Protein AF-A0AAD5XB91-F1 (afdb_monomer_lite)

Structure (mmCIF, N/CA/C/O backbone):
data_AF-A0AAD5XB91-F1
#
_entry.id   AF-A0AAD5XB91-F1
#
loop_
_atom_site.group_PDB
_atom_site.id
_atom_site.type_symbol
_atom_site.label_atom_id
_atom_site.label_alt_id
_atom_site.label_comp_id
_atom_site.label_asym_id
_atom_site.label_entity_id
_atom_site.label_seq_id
_atom_site.pdbx_PDB_ins_code
_atom_site.Cartn_x
_atom_site.Cartn_y
_atom_site.Cartn_z
_atom_site.occupancy
_atom_site.B_iso_or_equiv
_atom_site.auth_seq_id
_atom_site.auth_comp_id
_atom_site.auth_asym_id
_atom_site.auth_atom_id
_atom_site.pdbx_PDB_model_num
ATOM 1 N N . MET A 1 1 ? -32.548 46.599 17.095 1.00 52.66 1 MET A N 1
ATOM 2 C CA . MET A 1 1 ? -33.295 46.070 15.933 1.00 52.66 1 MET A CA 1
ATOM 3 C C . MET A 1 1 ? -32.373 45.567 14.808 1.00 52.66 1 MET A C 1
ATOM 5 O O . MET A 1 1 ? -32.868 45.279 13.734 1.00 52.66 1 MET A O 1
ATOM 9 N N . GLU A 1 2 ? -31.063 45.373 15.029 1.00 61.88 2 GLU A N 1
ATOM 10 C CA . GLU A 1 2 ? -30.134 44.892 13.978 1.00 61.88 2 GLU A CA 1
ATOM 11 C C . GLU A 1 2 ? -29.910 43.364 13.969 1.00 61.88 2 GLU A C 1
ATOM 13 O O . GLU A 1 2 ? -29.142 42.848 13.162 1.00 61.88 2 GLU A O 1
ATOM 18 N N . THR A 1 3 ? -30.582 42.609 14.845 1.00 75.69 3 THR A N 1
ATOM 19 C CA . THR A 1 3 ? -30.388 41.152 14.976 1.00 75.69 3 THR A CA 1
ATOM 20 C C . THR A 1 3 ? -30.878 40.361 13.765 1.00 75.69 3 THR A C 1
ATOM 22 O O . THR A 1 3 ? -30.332 39.299 13.465 1.00 75.69 3 THR A O 1
ATOM 25 N N . ASP A 1 4 ? -31.866 40.886 13.042 1.00 84.56 4 ASP A N 1
ATOM 26 C CA . ASP A 1 4 ? -32.522 40.148 11.961 1.00 84.56 4 ASP A CA 1
ATOM 27 C C . ASP A 1 4 ? -31.637 40.091 10.709 1.00 84.56 4 ASP A C 1
ATOM 29 O O . ASP A 1 4 ? -31.525 39.043 10.074 1.00 84.56 4 ASP A O 1
ATOM 33 N N . GLY A 1 5 ? -30.911 41.175 10.408 1.00 92.62 5 GLY A N 1
ATOM 34 C CA . GLY A 1 5 ? -29.958 41.209 9.294 1.00 92.62 5 GLY A CA 1
ATOM 35 C C . GLY A 1 5 ? -28.783 40.247 9.493 1.00 92.62 5 GLY A C 1
ATOM 36 O O . GLY A 1 5 ? -28.376 39.559 8.557 1.00 92.62 5 GLY A O 1
ATOM 37 N N . PHE A 1 6 ? -28.289 40.130 10.730 1.00 94.94 6 PHE A N 1
ATOM 38 C CA . PHE A 1 6 ? -27.180 39.234 11.060 1.00 94.94 6 PHE A CA 1
ATOM 39 C C . PHE A 1 6 ? -27.541 37.763 10.818 1.00 94.94 6 PHE A C 1
ATOM 41 O O . PHE A 1 6 ? -26.787 37.032 10.177 1.00 94.94 6 PHE A O 1
ATOM 48 N N . GLN A 1 7 ? -28.714 37.319 11.281 1.00 95.56 7 GLN A N 1
ATOM 49 C CA . GLN A 1 7 ? -29.114 35.919 11.126 1.00 95.56 7 GLN A CA 1
ATOM 50 C C . GLN A 1 7 ? -29.413 35.557 9.662 1.00 95.56 7 GLN A C 1
ATOM 52 O O . GLN A 1 7 ? -29.111 34.437 9.240 1.00 95.56 7 GLN A O 1
ATOM 57 N N . VAL A 1 8 ? -29.946 36.497 8.872 1.00 96.31 8 VAL A N 1
ATOM 58 C CA . VAL A 1 8 ? -30.144 36.316 7.423 1.00 96.31 8 VAL A CA 1
ATOM 59 C C . VAL A 1 8 ? -28.803 36.128 6.710 1.00 96.31 8 VAL A C 1
ATOM 61 O O . VAL A 1 8 ? -28.653 35.168 5.953 1.00 96.31 8 VAL A O 1
ATOM 64 N N . ALA A 1 9 ? -27.806 36.965 7.009 1.00 97.00 9 ALA A N 1
ATOM 65 C CA . ALA A 1 9 ? -26.465 36.844 6.437 1.00 97.00 9 ALA A CA 1
ATOM 66 C C . ALA A 1 9 ? -25.792 35.507 6.805 1.00 97.00 9 ALA A C 1
ATOM 68 O O . ALA A 1 9 ? -25.233 34.836 5.935 1.00 97.00 9 ALA A O 1
ATOM 69 N N . VAL A 1 10 ? -25.903 35.066 8.068 1.00 97.06 10 VAL A N 1
ATOM 70 C CA . VAL A 1 10 ? -25.365 33.764 8.515 1.00 97.06 10 VAL A CA 1
ATOM 71 C C . VAL A 1 10 ? -26.015 32.621 7.740 1.00 97.06 10 VAL A C 1
ATOM 73 O O . VAL A 1 10 ? -25.317 31.740 7.242 1.00 97.06 10 VAL A O 1
ATOM 76 N N . ASN A 1 11 ? -27.341 32.640 7.597 1.00 97.12 11 ASN A N 1
ATOM 77 C CA . ASN A 1 11 ? -28.062 31.602 6.864 1.00 97.12 11 ASN A CA 1
ATOM 78 C C . ASN A 1 11 ? -27.656 31.562 5.382 1.00 97.12 11 ASN A C 1
ATOM 80 O O . ASN A 1 11 ? -27.551 30.476 4.817 1.00 97.12 11 ASN A O 1
ATOM 84 N N . GLN A 1 12 ? -27.377 32.715 4.767 1.00 97.06 12 GLN A N 1
ATOM 85 C CA . GLN A 1 12 ? -26.923 32.790 3.379 1.00 97.06 12 GLN A CA 1
ATOM 86 C C . GLN A 1 12 ? -25.519 32.191 3.193 1.00 97.06 12 GLN A C 1
ATOM 88 O O . GLN A 1 12 ? -25.307 31.421 2.258 1.00 97.06 12 GLN A O 1
ATOM 93 N N . LEU A 1 13 ? -24.573 32.462 4.102 1.00 97.31 13 LEU A N 1
ATOM 94 C CA . LEU A 1 13 ? -23.247 31.822 4.078 1.00 97.31 13 LEU A CA 1
ATOM 95 C C . LEU A 1 13 ? -23.338 30.301 4.292 1.00 97.31 13 LEU A C 1
ATOM 97 O O . LEU A 1 13 ? -22.659 29.536 3.607 1.00 97.31 13 LEU A O 1
ATOM 101 N N . VAL A 1 14 ? -24.223 29.849 5.183 1.00 97.44 14 VAL A N 1
ATOM 102 C CA . VAL A 1 14 ? -24.459 28.415 5.416 1.00 97.44 14 VAL A CA 1
ATOM 103 C C . VAL A 1 14 ? -25.057 27.735 4.183 1.00 97.44 14 VAL A C 1
ATOM 105 O O . VAL A 1 14 ? -24.640 26.633 3.833 1.00 97.44 14 VAL A O 1
ATOM 108 N N . GLN A 1 15 ? -25.973 28.397 3.469 1.00 97.19 15 GLN A N 1
ATOM 109 C CA . GLN A 1 15 ? -26.496 27.902 2.188 1.00 97.19 15 GLN A CA 1
ATOM 110 C C . GLN A 1 15 ? -25.414 27.805 1.102 1.00 97.19 15 GLN A C 1
ATOM 112 O O . GLN A 1 15 ? -25.513 26.951 0.225 1.00 97.19 15 GLN A O 1
ATOM 117 N N . MET A 1 16 ? -24.360 28.621 1.184 1.00 96.69 16 MET A N 1
ATOM 118 C CA . MET A 1 16 ? -23.180 28.524 0.314 1.00 96.69 16 MET A CA 1
ATOM 119 C C . MET A 1 16 ? -22.183 27.432 0.747 1.00 96.69 16 MET A C 1
ATOM 121 O O . MET A 1 16 ? -21.150 27.259 0.105 1.00 96.69 16 MET A O 1
ATOM 125 N N . GLY A 1 17 ? -22.489 26.667 1.801 1.00 96.19 17 GLY A N 1
ATOM 126 C CA . GLY A 1 17 ? -21.695 25.521 2.251 1.00 96.19 17 GLY A CA 1
ATOM 127 C C . GLY A 1 17 ? -20.643 25.843 3.314 1.00 96.19 17 GLY A C 1
ATOM 128 O O . GLY A 1 17 ? -19.846 24.969 3.657 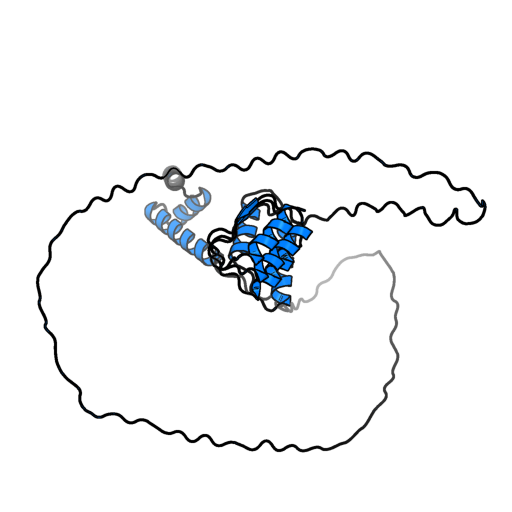1.00 96.19 17 GLY A O 1
ATOM 129 N N . PHE A 1 18 ? -20.623 27.062 3.859 1.00 96.94 18 PHE A N 1
ATOM 130 C CA . PHE A 1 18 ? -19.724 27.406 4.960 1.00 96.94 18 PHE A CA 1
ATOM 131 C C . PHE A 1 18 ? -20.290 26.937 6.316 1.00 96.94 18 PHE A C 1
ATOM 133 O O . PHE A 1 18 ? -21.501 27.004 6.539 1.00 96.94 18 PHE A O 1
ATOM 140 N N . PRO A 1 19 ? -19.451 26.482 7.267 1.00 96.62 19 PRO A N 1
ATOM 141 C CA . PRO A 1 19 ? -19.913 26.122 8.607 1.00 96.62 19 PRO A CA 1
ATOM 142 C C . PRO A 1 19 ? -20.564 27.312 9.324 1.00 96.62 19 PRO A C 1
ATOM 144 O O . PRO A 1 19 ? -20.102 28.450 9.216 1.00 96.62 19 PRO A O 1
ATOM 147 N N . ALA A 1 20 ? -21.618 27.061 10.106 1.00 96.75 20 ALA A N 1
ATOM 148 C CA . ALA A 1 20 ? -22.377 28.125 10.773 1.00 96.75 20 ALA A CA 1
ATOM 149 C C . ALA A 1 20 ? -21.544 28.933 11.784 1.00 96.75 20 ALA A C 1
ATOM 151 O O . ALA A 1 20 ? -21.775 30.127 11.953 1.00 96.75 20 ALA A O 1
ATOM 152 N N . ASN A 1 21 ? -20.574 28.298 12.448 1.00 96.38 21 ASN A N 1
ATOM 153 C CA . ASN A 1 21 ? -19.695 28.980 13.401 1.00 96.38 21 ASN A CA 1
ATOM 154 C C . ASN A 1 21 ? -18.722 29.918 12.676 1.00 96.38 21 ASN A C 1
ATOM 156 O O . ASN A 1 21 ? -18.664 31.099 13.002 1.00 96.38 21 ASN A O 1
ATOM 160 N N . ASP A 1 22 ? -18.074 29.431 11.616 1.00 96.56 22 ASP A N 1
ATOM 161 C CA . ASP A 1 22 ? -17.157 30.242 10.809 1.00 96.56 22 ASP A CA 1
ATOM 162 C C . ASP A 1 22 ? -17.886 31.405 10.117 1.00 96.56 22 ASP A C 1
ATOM 164 O O . ASP A 1 22 ? -17.359 32.511 10.025 1.00 96.56 22 ASP A O 1
ATOM 168 N N . SER A 1 23 ? -19.129 31.175 9.685 1.00 97.56 23 SER A N 1
ATOM 169 C CA . SER A 1 23 ? -19.989 32.199 9.081 1.00 97.56 23 SER A CA 1
ATOM 170 C C . SER A 1 23 ? -20.291 33.346 10.049 1.00 97.56 23 SER A C 1
ATOM 172 O O . SER A 1 23 ? -20.239 34.510 9.657 1.00 97.56 23 SER A O 1
ATOM 174 N N . ARG A 1 24 ? -20.568 33.043 11.327 1.00 97.38 24 ARG A N 1
ATOM 175 C CA . ARG A 1 24 ? -20.805 34.067 12.360 1.00 97.38 24 ARG A CA 1
ATOM 176 C C . ARG A 1 24 ? -19.558 34.907 12.614 1.00 97.38 24 ARG A C 1
ATOM 178 O O . ARG A 1 24 ? -19.659 36.132 12.645 1.00 97.38 24 ARG A O 1
ATOM 185 N N . ASP A 1 25 ? -18.402 34.261 12.736 1.00 96.88 25 ASP A N 1
ATOM 186 C CA . ASP A 1 25 ? -17.126 34.948 12.953 1.00 96.88 25 ASP A CA 1
ATOM 187 C C . ASP A 1 25 ? -16.766 35.855 11.768 1.00 96.88 25 ASP A C 1
ATOM 189 O O . ASP A 1 25 ? -16.321 36.987 11.960 1.00 96.88 25 ASP A O 1
ATOM 193 N N . ALA A 1 26 ? -16.989 35.379 10.540 1.00 97.50 26 ALA A N 1
ATOM 194 C CA . ALA A 1 26 ? -16.701 36.130 9.323 1.00 97.50 26 ALA A CA 1
ATOM 195 C C . ALA A 1 26 ? -17.610 37.356 9.161 1.00 97.50 26 ALA A C 1
ATOM 197 O O . ALA A 1 26 ? -17.134 38.416 8.761 1.00 97.50 26 ALA A O 1
ATOM 198 N N . ILE A 1 27 ? -18.897 37.237 9.502 1.00 97.31 27 ILE A N 1
ATOM 199 C CA . ILE A 1 27 ? -19.850 38.361 9.474 1.00 97.31 27 ILE A CA 1
ATOM 200 C C . ILE A 1 27 ? -19.517 39.382 10.560 1.00 97.31 27 ILE A C 1
ATOM 202 O O . ILE A 1 27 ? -19.617 40.587 10.329 1.00 97.31 27 ILE A O 1
ATOM 206 N N . PHE A 1 28 ? -19.076 38.921 11.733 1.00 96.38 28 PHE A N 1
ATOM 207 C CA . PHE A 1 28 ? -18.626 39.813 12.796 1.00 96.38 28 PHE A CA 1
ATOM 208 C C . PHE A 1 28 ? -17.383 40.610 12.373 1.00 96.38 28 PHE A C 1
ATOM 210 O O . PHE A 1 28 ? -17.333 41.827 12.550 1.00 96.38 28 PHE A O 1
ATOM 217 N N . GLN A 1 29 ? -16.404 39.950 11.746 1.00 96.38 29 GLN A N 1
ATOM 218 C CA . GLN A 1 29 ? -15.176 40.601 11.276 1.00 96.38 29 GLN A CA 1
ATOM 219 C C . GLN A 1 29 ? -15.407 41.544 10.090 1.00 96.38 29 GLN A C 1
ATOM 221 O O . GLN A 1 29 ? -14.772 42.596 10.017 1.00 96.38 29 GLN A O 1
ATOM 226 N N . SER A 1 30 ? -16.343 41.220 9.196 1.00 96.12 30 SER A N 1
ATOM 227 C CA . SER A 1 30 ? -16.693 42.068 8.051 1.00 96.12 30 SER A CA 1
ATOM 228 C C . SER A 1 30 ? -17.724 43.155 8.368 1.00 96.12 30 SER A C 1
ATOM 230 O O . SER A 1 30 ? -18.170 43.855 7.459 1.00 96.12 30 SER A O 1
ATOM 232 N N . LYS A 1 31 ? -18.119 43.310 9.642 1.00 94.75 31 LYS A N 1
ATOM 233 C CA . LYS A 1 31 ? -19.146 44.266 10.092 1.00 94.75 31 LYS A CA 1
ATOM 234 C C . LYS A 1 31 ? -20.482 44.118 9.346 1.00 94.75 31 LYS A C 1
ATOM 236 O O . LYS A 1 31 ? -21.158 45.110 9.091 1.00 94.75 31 LYS A O 1
ATOM 241 N N . GLY A 1 32 ? -20.866 42.889 9.002 1.00 92.38 32 GLY A N 1
ATOM 242 C CA . GLY A 1 32 ? -22.145 42.598 8.348 1.00 92.38 32 GLY A CA 1
ATOM 243 C C . GLY A 1 32 ? -22.112 42.516 6.818 1.00 92.38 32 GLY A C 1
ATOM 244 O O . GLY A 1 32 ? -23.130 42.162 6.229 1.00 92.38 32 GLY A O 1
ATOM 245 N N . ASP A 1 33 ? -20.982 42.798 6.160 1.00 96.31 33 ASP A N 1
ATOM 246 C CA . ASP A 1 33 ? -20.866 42.660 4.701 1.00 96.31 33 ASP A CA 1
ATOM 247 C C . ASP A 1 33 ? -20.612 41.197 4.305 1.00 96.31 33 ASP A C 1
ATOM 249 O O . ASP A 1 33 ? -19.570 40.617 4.629 1.00 96.31 33 ASP A O 1
ATOM 253 N N . ILE A 1 34 ? -21.567 40.612 3.577 1.00 96.19 34 ILE A N 1
ATOM 254 C CA . ILE A 1 34 ? -21.555 39.210 3.143 1.00 96.19 34 ILE A CA 1
ATOM 255 C C . ILE A 1 34 ? -20.406 38.933 2.167 1.00 96.19 34 ILE A C 1
ATOM 257 O O . ILE A 1 34 ? -19.759 37.892 2.270 1.00 96.19 34 ILE A O 1
ATOM 261 N N . ASN A 1 35 ? -20.109 39.848 1.240 1.00 96.56 35 ASN A N 1
ATOM 262 C CA . ASN A 1 35 ? -19.064 39.630 0.235 1.00 96.56 35 ASN A CA 1
ATOM 263 C C . ASN A 1 35 ? -17.679 39.620 0.886 1.00 96.56 35 ASN A C 1
ATOM 265 O O . ASN A 1 35 ? -16.846 38.763 0.583 1.00 96.56 35 ASN A O 1
ATOM 269 N N . ALA A 1 36 ? -17.460 40.530 1.836 1.00 97.25 36 ALA A N 1
ATOM 270 C CA . ALA A 1 36 ? -16.244 40.547 2.638 1.00 97.25 36 ALA A CA 1
ATOM 271 C C . ALA A 1 36 ? -16.137 39.306 3.547 1.00 97.25 36 ALA A C 1
ATOM 273 O O . ALA A 1 36 ? -15.044 38.757 3.693 1.00 97.25 36 ALA A O 1
ATOM 274 N N . SER A 1 37 ? -17.252 38.796 4.093 1.00 97.56 37 SER A N 1
ATOM 275 C CA . SER A 1 37 ? -17.252 37.527 4.840 1.00 97.56 37 SER A CA 1
ATOM 276 C C . SER A 1 37 ? -16.859 36.331 3.971 1.00 97.56 37 SER A C 1
ATOM 278 O O . SER A 1 37 ? -16.087 35.484 4.417 1.00 97.56 37 SER A O 1
ATOM 280 N N . VAL A 1 38 ? -17.361 36.249 2.733 1.00 97.56 38 VAL A N 1
ATOM 281 C CA . VAL A 1 38 ? -16.993 35.172 1.799 1.00 97.56 38 VAL A CA 1
ATOM 282 C C . VAL A 1 38 ? -15.501 35.228 1.480 1.00 97.56 38 VAL A C 1
ATOM 284 O O . VAL A 1 38 ? -14.831 34.199 1.554 1.00 97.56 38 VAL A O 1
ATOM 287 N N . ALA A 1 39 ? -14.959 36.415 1.186 1.00 97.38 39 ALA A N 1
ATOM 288 C CA . ALA A 1 39 ? -13.530 36.586 0.927 1.00 97.38 39 ALA A CA 1
ATOM 289 C C . ALA A 1 39 ? -12.675 36.115 2.117 1.00 97.38 39 ALA A C 1
ATOM 291 O O . ALA A 1 39 ? -11.753 35.319 1.935 1.00 97.38 39 ALA A O 1
ATOM 292 N N . TYR A 1 40 ? -13.052 36.514 3.336 1.00 97.31 40 TYR A N 1
ATOM 293 C CA . TYR A 1 40 ? -12.387 36.093 4.570 1.00 97.31 40 TYR A CA 1
ATOM 294 C C . TYR A 1 40 ? -12.400 34.566 4.759 1.00 97.31 40 TYR A C 1
ATOM 296 O O . TYR A 1 40 ? -11.388 33.958 5.116 1.00 97.31 40 TYR A O 1
ATOM 304 N N . LEU A 1 41 ? -13.537 33.915 4.493 1.00 97.19 41 LEU A N 1
ATOM 305 C CA . LEU A 1 41 ? -13.675 32.462 4.631 1.00 97.19 41 LEU A CA 1
ATOM 306 C C . LEU A 1 41 ? -12.851 31.694 3.594 1.00 97.19 41 LEU A C 1
ATOM 308 O O . LEU A 1 41 ? -12.217 30.693 3.934 1.00 97.19 41 LEU A O 1
ATOM 312 N N . VAL A 1 42 ? -12.823 32.169 2.348 1.00 96.44 42 VAL A N 1
ATOM 313 C CA . VAL A 1 42 ? -12.019 31.570 1.274 1.00 96.44 42 VAL A CA 1
ATOM 314 C C . VAL A 1 42 ? -10.525 31.691 1.583 1.00 96.44 42 VAL A C 1
ATOM 316 O O . VAL A 1 42 ? -9.790 30.706 1.474 1.00 96.44 42 VAL A O 1
ATOM 319 N N . GLU A 1 43 ? -10.075 32.861 2.040 1.00 95.69 43 GLU A N 1
ATOM 320 C CA . GLU A 1 43 ? -8.686 33.086 2.447 1.00 95.69 43 GLU A CA 1
ATOM 321 C C . GLU A 1 43 ? -8.295 32.167 3.617 1.00 95.69 43 GLU A C 1
ATOM 323 O O . GLU A 1 43 ? -7.290 31.452 3.548 1.00 95.69 43 GLU A O 1
ATOM 328 N N . ARG A 1 44 ? -9.144 32.059 4.646 1.00 94.12 44 ARG A N 1
ATOM 329 C CA . ARG A 1 44 ? -8.917 31.174 5.800 1.00 94.12 44 ARG A CA 1
ATOM 330 C C . ARG A 1 44 ? -8.835 29.692 5.411 1.00 94.12 44 ARG A C 1
ATOM 332 O O . ARG A 1 44 ? -7.990 28.967 5.944 1.00 94.12 44 ARG A O 1
ATOM 339 N N . GLN A 1 45 ? -9.657 29.234 4.464 1.00 91.31 45 GLN A N 1
ATOM 340 C CA . GLN A 1 45 ? -9.580 27.863 3.942 1.00 91.31 45 GLN A CA 1
ATOM 341 C C . GLN A 1 45 ? -8.280 27.602 3.167 1.00 91.31 45 GLN A C 1
ATOM 343 O O . GLN A 1 45 ? -7.735 26.496 3.242 1.00 91.31 45 GLN A O 1
ATOM 348 N N . SER A 1 46 ? -7.754 28.606 2.458 1.00 88.56 46 SER A N 1
ATOM 349 C CA . SER A 1 46 ? -6.465 28.489 1.765 1.00 88.56 46 SER A CA 1
ATOM 350 C C . SER A 1 46 ? -5.303 28.317 2.754 1.00 88.56 46 SER A C 1
ATOM 352 O O . SER A 1 46 ? -4.449 27.447 2.562 1.00 88.56 46 SER A O 1
ATOM 354 N N . HIS A 1 47 ? -5.334 29.035 3.882 1.00 86.25 47 HIS A N 1
ATOM 355 C CA . HIS A 1 47 ? -4.323 28.921 4.933 1.00 86.25 47 HIS A CA 1
ATOM 356 C C . HIS A 1 47 ? -4.391 27.597 5.700 1.00 86.25 47 HIS A C 1
ATOM 358 O O . HIS A 1 47 ? -3.346 27.020 5.996 1.00 86.25 47 HIS A O 1
ATOM 364 N N . GLN A 1 48 ? -5.585 27.056 5.971 1.00 82.88 48 GLN A N 1
ATOM 365 C CA . GLN A 1 48 ? -5.703 25.738 6.614 1.00 82.88 48 GLN A CA 1
ATOM 366 C C . GLN A 1 48 ? -5.143 24.603 5.749 1.00 82.88 48 GLN A C 1
ATOM 368 O O . GLN A 1 48 ? -4.533 23.673 6.281 1.00 82.88 48 GLN A O 1
ATOM 373 N N . LYS A 1 49 ? -5.308 24.679 4.421 1.00 76.19 49 LYS A N 1
ATOM 374 C CA . LYS A 1 49 ? -4.693 23.709 3.501 1.00 76.19 49 LYS A CA 1
ATOM 375 C C . LYS A 1 49 ? -3.166 23.798 3.507 1.00 76.19 49 LYS A C 1
ATOM 377 O O . LYS A 1 49 ? -2.511 22.776 3.337 1.00 76.19 49 LYS A O 1
ATOM 382 N N . PHE A 1 50 ? -2.606 24.985 3.738 1.00 70.75 50 PHE A N 1
ATOM 383 C CA . PHE A 1 50 ? -1.158 25.189 3.779 1.00 70.75 50 PHE A CA 1
ATOM 384 C C . PHE A 1 50 ? -0.528 24.799 5.127 1.00 70.75 50 PHE A C 1
ATOM 386 O O . PHE A 1 50 ? 0.530 24.179 5.153 1.00 70.75 50 PHE A O 1
ATOM 393 N N . GLU A 1 51 ? -1.183 25.094 6.253 1.00 65.50 51 GLU A N 1
ATOM 394 C CA . GLU A 1 51 ? -0.694 24.709 7.588 1.00 65.50 51 GLU A CA 1
ATOM 395 C C . GLU A 1 51 ? -0.720 23.189 7.807 1.00 65.50 51 GLU A C 1
ATOM 397 O O . GLU A 1 51 ? 0.209 22.646 8.400 1.00 65.50 51 GLU A O 1
ATOM 402 N N . ARG A 1 52 ? -1.698 22.465 7.241 1.00 57.59 52 ARG A N 1
ATOM 403 C CA . ARG A 1 52 ? -1.703 20.987 7.274 1.00 57.59 52 ARG A CA 1
ATOM 404 C C . ARG A 1 52 ? -0.570 20.340 6.467 1.00 57.59 52 ARG A C 1
ATOM 406 O O . ARG A 1 52 ? -0.317 19.156 6.649 1.00 57.59 52 ARG A O 1
ATOM 413 N N . ALA A 1 53 ? 0.118 21.091 5.605 1.00 55.34 53 ALA A N 1
ATOM 414 C CA . ALA A 1 53 ? 1.236 20.596 4.802 1.00 55.34 53 ALA A CA 1
ATOM 415 C C . ALA A 1 53 ? 2.618 20.845 5.439 1.00 55.34 53 ALA A C 1
ATOM 417 O O . ALA A 1 53 ? 3.632 20.455 4.857 1.00 55.34 53 ALA A O 1
ATOM 418 N N . LYS A 1 54 ? 2.698 21.470 6.624 1.00 52.25 54 LYS A N 1
ATOM 419 C CA . LYS A 1 54 ? 3.963 21.592 7.362 1.00 52.25 54 LYS A CA 1
ATOM 420 C C . LYS A 1 54 ? 4.142 20.397 8.307 1.00 52.25 54 LYS A C 1
ATOM 422 O O . LYS A 1 54 ? 3.374 20.272 9.261 1.00 52.25 54 LYS A O 1
ATOM 427 N N . PRO A 1 55 ? 5.166 19.544 8.122 1.00 46.97 55 PRO A N 1
ATOM 428 C CA . PRO A 1 55 ? 5.540 18.590 9.154 1.00 46.97 55 PRO A CA 1
ATOM 429 C C . PRO A 1 55 ? 6.020 19.368 10.386 1.00 46.97 55 PRO A C 1
ATOM 431 O O . PRO A 1 55 ? 6.950 20.171 10.309 1.00 46.97 55 PRO A O 1
ATOM 434 N N . SER A 1 56 ? 5.357 19.143 11.519 1.00 47.03 56 SER A N 1
ATOM 435 C CA . SER A 1 56 ? 5.725 19.687 12.826 1.00 47.03 56 SER A CA 1
ATOM 436 C C . SER A 1 56 ? 7.130 19.217 13.223 1.00 47.03 56 SER A C 1
ATOM 438 O O . SER A 1 56 ? 7.294 18.163 13.835 1.00 47.03 56 SER A O 1
ATOM 440 N N . ILE A 1 57 ? 8.150 20.007 12.888 1.00 51.06 57 ILE A N 1
ATOM 441 C CA . ILE A 1 57 ? 9.511 19.886 13.419 1.00 51.06 57 ILE A CA 1
ATOM 442 C C . ILE A 1 57 ? 9.708 21.019 14.434 1.00 51.06 57 ILE A C 1
ATOM 444 O O . ILE A 1 57 ? 10.187 22.097 14.101 1.00 51.06 57 ILE A O 1
ATOM 448 N N . ALA A 1 58 ? 9.309 20.771 15.679 1.00 41.66 58 ALA A N 1
ATOM 449 C CA . ALA A 1 58 ? 9.770 21.494 16.866 1.00 41.66 58 ALA A CA 1
ATOM 450 C C . ALA A 1 58 ? 9.590 20.540 18.061 1.00 41.66 58 ALA A C 1
ATOM 452 O O . ALA A 1 58 ? 8.473 20.227 18.453 1.00 41.66 58 ALA A O 1
ATOM 453 N N . ALA A 1 59 ? 10.631 19.824 18.488 1.00 42.50 59 ALA A N 1
ATOM 454 C CA . ALA A 1 59 ? 11.668 20.316 19.398 1.00 42.50 59 ALA A CA 1
ATOM 455 C C . ALA A 1 59 ? 11.083 20.753 20.754 1.00 42.50 59 ALA A C 1
ATOM 457 O O . ALA A 1 59 ? 10.853 21.928 21.019 1.00 42.50 59 ALA A O 1
ATOM 458 N N . SER A 1 60 ? 10.876 19.769 21.628 1.00 36.97 60 SER A N 1
ATOM 459 C CA . SER A 1 60 ? 10.723 19.957 23.067 1.00 36.97 60 SER A CA 1
ATOM 460 C C . SER A 1 60 ? 12.091 20.267 23.689 1.00 36.97 60 SER A C 1
ATOM 462 O O . SER A 1 60 ? 12.866 19.355 23.981 1.00 36.97 60 SER A O 1
ATOM 464 N N . LEU A 1 61 ? 12.395 21.550 23.884 1.00 38.50 61 LEU A N 1
ATOM 465 C CA . LEU A 1 61 ? 13.419 22.009 24.826 1.00 38.50 61 LEU A CA 1
ATOM 466 C C . LEU A 1 61 ? 12.722 22.459 26.121 1.00 38.50 61 LEU A C 1
ATOM 468 O O . LEU A 1 61 ? 11.750 23.213 26.043 1.00 38.50 61 LEU A O 1
ATOM 472 N N . PRO A 1 62 ? 13.184 22.036 27.310 1.00 45.62 62 PRO A N 1
ATOM 473 C CA . PRO A 1 62 ? 12.648 22.534 28.568 1.00 45.62 62 PRO A CA 1
ATOM 474 C C . PRO A 1 62 ? 13.196 23.938 28.857 1.00 45.62 62 PRO A C 1
ATOM 476 O O . PRO A 1 62 ? 14.396 24.138 29.043 1.00 45.62 62 PRO A O 1
ATOM 479 N N . VAL A 1 63 ? 12.293 24.915 28.911 1.00 40.19 63 VAL A N 1
ATOM 480 C CA . VAL A 1 63 ? 12.562 26.267 29.408 1.00 40.19 63 VAL A CA 1
ATOM 481 C C . VAL A 1 63 ? 12.545 26.228 30.937 1.00 40.19 63 VAL A C 1
ATOM 483 O O . VAL A 1 63 ? 11.519 25.939 31.547 1.00 40.19 63 VAL A O 1
ATOM 486 N N . TYR A 1 64 ? 13.683 26.533 31.561 1.00 32.25 64 TYR A N 1
ATOM 487 C CA . TYR A 1 64 ? 13.754 26.852 32.985 1.00 32.25 64 TYR A CA 1
ATOM 488 C C . TYR A 1 64 ? 13.156 28.245 33.214 1.00 32.25 64 TYR A C 1
ATOM 490 O O . TYR A 1 64 ? 13.786 29.254 32.902 1.00 32.25 64 TYR A O 1
ATOM 498 N N . THR A 1 65 ? 11.959 28.321 33.793 1.00 36.97 65 THR A N 1
ATOM 499 C CA . THR A 1 65 ? 11.472 29.556 34.420 1.00 36.97 65 THR A CA 1
ATOM 500 C C . THR A 1 65 ? 11.852 29.545 35.894 1.00 36.97 65 THR A C 1
ATOM 502 O O . THR A 1 65 ? 11.301 28.787 36.690 1.00 36.97 65 THR A O 1
ATOM 505 N N . SER A 1 66 ? 12.815 30.392 36.246 1.00 33.41 66 SER A N 1
ATOM 506 C CA . SER A 1 66 ? 13.163 30.719 37.625 1.00 33.41 66 SER A CA 1
ATOM 507 C C . SER A 1 66 ? 12.137 31.723 38.155 1.00 33.41 66 SER A C 1
ATOM 509 O O . SER A 1 66 ? 12.154 32.889 37.767 1.00 33.41 66 SER A O 1
ATOM 511 N N . THR A 1 67 ? 11.208 31.278 39.003 1.00 36.06 67 THR A N 1
ATOM 512 C CA . THR A 1 67 ? 10.312 32.170 39.751 1.00 36.06 67 THR A CA 1
ATOM 513 C C . THR A 1 67 ? 10.817 32.319 41.176 1.00 36.06 67 THR A C 1
ATOM 515 O O . THR A 1 67 ? 10.656 31.442 42.025 1.00 36.06 67 THR A O 1
ATOM 518 N N . ASN A 1 68 ? 11.435 33.470 41.409 1.00 35.03 68 ASN A N 1
ATOM 519 C CA . ASN A 1 68 ? 11.787 34.006 42.709 1.00 35.03 68 ASN A CA 1
ATOM 520 C C . ASN A 1 68 ? 10.480 34.402 43.419 1.00 35.03 68 ASN A C 1
ATOM 522 O O . ASN A 1 68 ? 9.813 35.339 42.982 1.00 35.03 68 ASN A O 1
ATOM 526 N N . THR A 1 69 ? 10.079 33.669 44.462 1.00 35.47 69 THR A N 1
ATOM 527 C CA . THR A 1 69 ? 8.892 34.018 45.259 1.00 35.47 69 THR A CA 1
ATOM 528 C C . THR A 1 69 ? 9.270 34.095 46.728 1.00 35.47 69 THR A C 1
ATOM 530 O O . THR A 1 69 ? 9.653 33.110 47.357 1.00 35.47 69 THR A O 1
ATOM 533 N N . SER A 1 70 ? 9.179 35.321 47.230 1.00 30.47 70 SER A N 1
ATOM 534 C CA . SER A 1 70 ? 9.342 35.723 48.615 1.00 30.47 70 SER A CA 1
ATOM 535 C C . SER A 1 70 ? 8.164 35.233 49.463 1.00 30.47 70 SER A C 1
ATOM 537 O O . SER A 1 70 ? 7.009 35.441 49.103 1.00 30.47 70 SER A O 1
ATOM 539 N N . VAL A 1 71 ? 8.502 34.568 50.570 1.00 35.62 71 VAL A N 1
ATOM 540 C CA . VAL A 1 71 ? 7.894 34.633 51.911 1.00 35.62 71 VAL A CA 1
ATOM 541 C C . VAL A 1 71 ? 6.426 35.092 51.986 1.00 35.62 71 VAL A C 1
ATOM 543 O O . VAL A 1 71 ? 6.157 36.281 51.869 1.00 35.62 71 VAL A O 1
ATOM 546 N N . ASN A 1 72 ? 5.508 34.200 52.383 1.00 32.94 72 ASN A N 1
ATOM 547 C CA . ASN A 1 72 ? 4.894 34.307 53.715 1.00 32.94 72 ASN A CA 1
ATOM 548 C C . ASN A 1 72 ? 4.110 33.052 54.132 1.00 32.94 72 ASN A C 1
ATOM 550 O O . ASN A 1 72 ? 3.503 32.356 53.326 1.00 32.94 72 ASN A O 1
ATOM 554 N N . ASN A 1 73 ? 4.164 32.818 55.438 1.00 35.03 73 ASN A N 1
ATOM 555 C CA . ASN A 1 73 ? 3.612 31.721 56.220 1.00 35.03 73 ASN A CA 1
ATOM 556 C C . ASN A 1 73 ? 2.087 31.571 56.065 1.00 35.03 73 ASN A C 1
ATOM 558 O O . ASN A 1 73 ? 1.387 32.573 55.945 1.00 35.03 73 ASN A O 1
ATOM 562 N N . ASN A 1 74 ? 1.539 30.363 56.252 1.00 31.19 74 ASN A N 1
ATOM 563 C CA . ASN A 1 74 ? 1.093 29.874 57.569 1.00 31.19 74 ASN A CA 1
ATOM 564 C C . ASN A 1 74 ? 0.153 28.643 57.446 1.00 31.19 74 ASN A C 1
ATOM 566 O O . ASN A 1 74 ? -0.614 28.542 56.494 1.00 31.19 74 ASN A O 1
ATOM 570 N N . ILE A 1 75 ? 0.154 27.810 58.500 1.00 36.78 75 ILE A N 1
ATOM 571 C CA . ILE A 1 75 ? -0.857 26.803 58.913 1.00 36.78 75 ILE A CA 1
ATOM 572 C C . ILE A 1 75 ? -0.667 25.336 58.439 1.00 36.78 75 ILE A C 1
ATOM 574 O O . ILE A 1 75 ? -1.020 24.967 57.327 1.00 36.78 75 ILE A O 1
ATOM 578 N N . ASN A 1 76 ? -0.148 24.527 59.389 1.00 31.83 76 ASN A N 1
ATOM 579 C CA . ASN A 1 76 ? -0.636 23.236 59.944 1.00 31.83 76 ASN A CA 1
ATOM 580 C C . ASN A 1 76 ? -1.197 22.146 59.001 1.00 31.83 76 ASN A C 1
ATOM 582 O O . ASN A 1 76 ? -1.998 22.424 58.129 1.00 31.83 76 ASN A O 1
ATOM 586 N N . THR A 1 77 ? -0.991 20.836 59.176 1.00 32.16 77 THR A N 1
ATOM 587 C CA . THR A 1 77 ? -0.389 19.987 60.222 1.00 32.16 77 THR A CA 1
ATOM 588 C C . THR A 1 77 ? -0.402 18.547 59.692 1.00 32.16 77 THR A C 1
ATOM 590 O O . THR A 1 77 ? -1.409 18.126 59.141 1.00 32.16 77 THR A O 1
ATOM 593 N N . ASN A 1 78 ? 0.658 17.797 60.003 1.00 32.03 78 ASN A N 1
ATOM 594 C CA . ASN A 1 78 ? 0.692 16.371 60.359 1.00 32.03 78 ASN A CA 1
ATOM 595 C C . ASN A 1 78 ? 0.186 15.250 59.414 1.00 32.03 78 ASN A C 1
ATOM 597 O O . ASN A 1 78 ? -0.894 15.265 58.846 1.00 32.03 78 ASN A O 1
ATOM 601 N N . VAL A 1 79 ? 0.962 14.158 59.507 1.00 33.19 79 VAL A N 1
ATOM 602 C CA . VAL A 1 79 ? 0.678 12.743 59.200 1.00 33.19 79 VAL A CA 1
ATOM 603 C C . VAL A 1 79 ? 0.772 12.312 57.725 1.00 33.19 79 VAL A C 1
ATOM 605 O O . VAL A 1 79 ? -0.212 12.272 57.006 1.00 33.19 79 VAL A O 1
ATOM 608 N N . LEU A 1 80 ? 1.934 11.815 57.294 1.00 38.31 80 LEU A N 1
ATOM 609 C CA . LEU A 1 80 ? 2.206 10.371 57.323 1.00 38.31 80 LEU A CA 1
ATOM 610 C C . LEU A 1 80 ? 3.655 10.081 56.932 1.00 38.31 80 LEU A C 1
ATOM 612 O O . LEU A 1 80 ? 4.246 10.683 56.043 1.00 38.31 80 LEU A O 1
ATOM 616 N N . ALA A 1 81 ? 4.226 9.143 57.665 1.00 33.22 81 ALA A N 1
ATOM 617 C CA . ALA A 1 81 ? 5.634 8.851 57.701 1.00 33.22 81 ALA A CA 1
ATOM 618 C C . ALA A 1 81 ? 5.989 7.635 56.826 1.00 33.22 81 ALA A C 1
ATOM 620 O O . ALA A 1 81 ? 5.207 6.697 56.716 1.00 33.22 81 ALA A O 1
ATOM 621 N N . ARG A 1 82 ? 7.263 7.620 56.411 1.00 35.25 82 ARG A N 1
ATOM 622 C CA . ARG A 1 82 ? 8.167 6.456 56.297 1.00 35.25 82 ARG A CA 1
ATOM 623 C C . ARG A 1 82 ? 7.986 5.455 55.146 1.00 35.25 82 ARG A C 1
ATOM 625 O O . ARG A 1 82 ? 6.987 4.753 55.069 1.00 35.25 82 ARG A O 1
ATOM 632 N N . ARG A 1 83 ? 9.144 5.231 54.497 1.00 37.62 83 ARG A N 1
ATOM 633 C CA . ARG A 1 83 ? 9.797 3.972 54.039 1.00 37.62 83 ARG A CA 1
ATOM 634 C C . ARG A 1 83 ? 10.181 4.092 52.556 1.00 37.62 83 ARG A C 1
ATOM 636 O O . ARG A 1 83 ? 9.332 4.433 51.758 1.00 37.62 83 ARG A O 1
ATOM 643 N N . PHE A 1 84 ? 11.401 3.832 52.088 1.00 37.25 84 PHE A N 1
ATOM 644 C CA . PHE A 1 84 ? 12.634 3.295 52.668 1.00 37.25 84 PHE A CA 1
ATOM 645 C C . PHE A 1 84 ? 13.803 3.802 51.797 1.00 37.25 84 PHE A C 1
ATOM 647 O O . PHE A 1 84 ? 13.751 3.674 50.577 1.00 37.25 84 PHE A O 1
ATOM 654 N N . SER A 1 85 ? 14.863 4.315 52.422 1.00 37.88 85 SER A N 1
ATOM 655 C CA . SER A 1 85 ? 16.197 4.432 51.819 1.00 37.88 85 SER A CA 1
ATOM 656 C C . SER A 1 85 ? 16.943 3.101 51.945 1.00 37.88 85 SER A C 1
ATOM 658 O O . SER A 1 85 ? 16.860 2.473 53.001 1.00 37.88 85 SER A O 1
ATOM 660 N N . ARG A 1 86 ? 17.712 2.714 50.918 1.00 37.94 86 ARG A N 1
ATOM 661 C CA . ARG A 1 86 ? 18.973 1.929 50.969 1.00 37.94 86 ARG A CA 1
ATOM 662 C C . ARG A 1 86 ? 19.513 1.839 49.527 1.00 37.94 86 ARG A C 1
ATOM 664 O O . ARG A 1 86 ? 18.805 1.350 48.663 1.00 37.94 86 ARG A O 1
ATOM 671 N N . SER A 1 87 ? 20.598 2.533 49.172 1.00 35.94 87 SER A N 1
ATOM 672 C CA . SER A 1 87 ? 22.020 2.251 49.469 1.00 35.94 87 SER A CA 1
ATOM 673 C C . SER A 1 87 ? 22.593 1.106 48.629 1.00 35.94 87 SER A C 1
ATOM 675 O O . SER A 1 87 ? 22.315 -0.046 48.943 1.00 35.94 87 SER A O 1
ATOM 677 N N . HIS A 1 88 ? 23.474 1.418 47.672 1.00 34.16 88 HIS A N 1
ATOM 678 C CA . HIS A 1 88 ? 24.881 0.999 47.752 1.00 34.16 88 HIS A CA 1
ATOM 679 C C . HIS A 1 88 ? 25.740 1.724 46.705 1.00 34.16 88 HIS A C 1
ATOM 681 O O . HIS A 1 88 ? 25.448 1.686 45.512 1.00 34.16 88 HIS A O 1
ATOM 687 N N . ALA A 1 89 ? 26.794 2.374 47.191 1.00 37.84 89 ALA A N 1
ATOM 688 C CA . ALA A 1 89 ? 27.960 2.801 46.434 1.00 37.84 89 ALA A CA 1
ATOM 689 C C . ALA A 1 89 ? 29.110 1.795 46.651 1.00 37.84 89 ALA A C 1
ATOM 691 O O . ALA A 1 89 ? 29.017 0.929 47.526 1.00 37.84 89 ALA A O 1
ATOM 692 N N . ASP A 1 90 ? 30.170 2.004 45.869 1.00 35.47 90 ASP A N 1
ATOM 693 C CA . ASP A 1 90 ? 31.531 1.453 45.934 1.00 35.47 90 ASP A CA 1
ATOM 694 C C . ASP A 1 90 ? 31.795 0.086 45.286 1.00 35.47 90 ASP A C 1
ATOM 696 O O . ASP A 1 90 ? 31.363 -0.956 45.766 1.00 35.47 90 ASP A O 1
ATOM 700 N N . ALA A 1 91 ? 32.623 0.082 44.232 1.00 36.09 91 ALA A N 1
ATOM 701 C CA . ALA A 1 91 ? 34.037 -0.279 44.388 1.00 36.09 91 ALA A CA 1
ATOM 702 C C . ALA A 1 91 ? 34.864 -0.062 43.102 1.00 36.09 91 ALA A C 1
ATOM 704 O O . ALA A 1 91 ? 34.418 -0.245 41.973 1.00 36.09 91 ALA A O 1
ATOM 705 N N . ILE A 1 92 ? 36.106 0.335 43.357 1.00 39.69 92 ILE A N 1
ATOM 706 C CA . ILE A 1 92 ? 37.242 0.668 42.496 1.00 39.69 92 ILE A CA 1
ATOM 707 C C . ILE A 1 92 ? 37.883 -0.592 41.885 1.00 39.69 92 ILE A C 1
ATOM 709 O O . ILE A 1 92 ? 38.074 -1.556 42.617 1.00 39.69 92 ILE A O 1
ATOM 713 N N . ALA A 1 93 ? 38.338 -0.537 40.622 1.00 35.50 93 ALA A N 1
ATOM 714 C CA . ALA A 1 93 ? 39.629 -1.108 40.182 1.00 35.50 93 ALA A CA 1
ATOM 715 C C . ALA A 1 93 ? 39.952 -0.784 38.705 1.00 35.50 93 ALA A C 1
ATOM 717 O O . ALA A 1 93 ? 39.206 -1.136 37.796 1.00 35.50 93 ALA A O 1
ATOM 718 N N . LYS A 1 94 ? 41.112 -0.149 38.481 1.00 42.09 94 LYS A N 1
ATOM 719 C CA . LYS A 1 94 ? 41.862 -0.150 37.206 1.00 42.09 94 LYS A CA 1
ATOM 720 C C . LYS A 1 94 ? 42.592 -1.500 37.049 1.00 42.09 94 LYS A C 1
ATOM 722 O O . LYS A 1 94 ? 42.823 -2.165 38.058 1.00 42.09 94 LYS A O 1
ATOM 727 N N . PRO A 1 95 ? 43.066 -1.852 35.841 1.00 55.84 95 PRO A N 1
ATOM 728 C CA . PRO A 1 95 ? 44.498 -1.637 35.609 1.00 55.84 95 PRO A CA 1
ATOM 729 C C . PRO A 1 95 ? 44.868 -1.147 34.199 1.00 55.84 95 PRO A C 1
ATOM 731 O O . PRO A 1 95 ? 44.09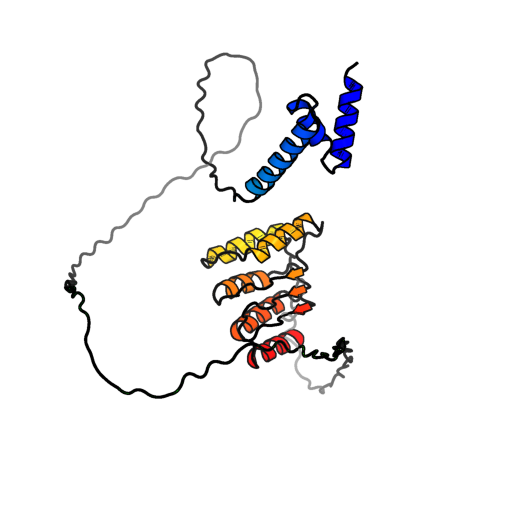4 -1.198 33.249 1.00 55.84 95 PRO A O 1
ATOM 734 N N . ALA A 1 96 ? 46.095 -0.635 34.137 1.00 38.12 96 ALA A N 1
ATOM 735 C CA . ALA A 1 96 ? 46.808 -0.118 32.981 1.00 38.12 96 ALA A CA 1
ATOM 736 C C . ALA A 1 96 ? 47.266 -1.220 32.015 1.00 38.12 96 ALA A C 1
ATOM 738 O O . ALA A 1 96 ? 47.682 -2.285 32.465 1.00 38.12 96 ALA A O 1
ATOM 739 N N . ILE A 1 97 ? 47.305 -0.905 30.716 1.00 42.47 97 ILE A N 1
ATOM 740 C CA . ILE A 1 97 ? 48.220 -1.529 29.753 1.00 42.47 97 ILE A CA 1
ATOM 741 C C . ILE A 1 97 ? 48.790 -0.422 28.861 1.00 42.47 97 ILE A C 1
ATOM 743 O O . ILE A 1 97 ? 48.068 0.263 28.141 1.00 42.47 97 ILE A O 1
ATOM 747 N N . THR A 1 98 ? 50.102 -0.266 28.971 1.00 39.16 98 THR A N 1
ATOM 748 C CA . THR A 1 98 ? 50.998 0.461 28.075 1.00 39.16 98 THR A CA 1
ATOM 749 C C . THR A 1 98 ? 51.389 -0.480 26.939 1.00 39.16 98 THR A C 1
ATOM 751 O O . THR A 1 98 ? 51.856 -1.572 27.247 1.00 39.16 98 THR A O 1
ATOM 754 N N . MET A 1 99 ? 51.280 -0.064 25.674 1.00 40.75 99 MET A N 1
ATOM 755 C CA . MET A 1 99 ? 52.229 -0.461 24.624 1.00 40.75 99 MET A CA 1
ATOM 756 C C . MET A 1 99 ? 52.378 0.648 23.575 1.00 40.75 99 MET A C 1
ATOM 758 O O . MET A 1 99 ? 51.411 1.132 22.993 1.00 40.75 99 MET A O 1
ATOM 762 N N . ASP A 1 100 ? 53.638 1.044 23.442 1.00 43.44 100 ASP A N 1
ATOM 763 C CA . ASP A 1 100 ? 54.306 1.773 22.369 1.00 43.44 100 ASP A CA 1
ATOM 764 C C . ASP A 1 100 ? 54.280 0.914 21.092 1.00 43.44 100 ASP A C 1
ATOM 766 O O . ASP A 1 100 ? 54.487 -0.287 21.222 1.00 43.44 100 ASP A O 1
ATOM 770 N N . GLU A 1 101 ? 54.043 1.481 19.903 1.00 46.03 101 GLU A N 1
ATOM 771 C CA . GLU A 1 101 ? 54.935 1.261 18.750 1.00 46.03 101 GLU A CA 1
ATOM 772 C C . GLU A 1 101 ? 54.575 2.173 17.565 1.00 46.03 101 GLU A C 1
ATOM 774 O O . GLU A 1 101 ? 53.424 2.318 17.148 1.00 46.03 101 GLU A O 1
ATOM 779 N N . LYS A 1 102 ? 55.619 2.790 17.016 1.00 46.75 102 LYS A N 1
ATOM 780 C CA . LYS A 1 102 ? 55.649 3.584 15.790 1.00 46.75 102 LYS A CA 1
ATOM 781 C C . LYS A 1 102 ? 55.293 2.733 14.569 1.00 46.75 102 LYS A C 1
ATOM 783 O O . LYS A 1 102 ? 55.901 1.689 14.378 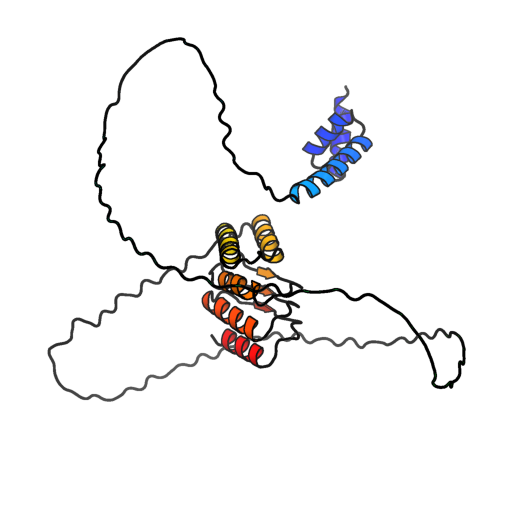1.00 46.75 102 LYS A O 1
ATOM 788 N N . GLN A 1 103 ? 54.508 3.277 13.640 1.00 40.84 103 GLN A N 1
ATOM 789 C CA . GLN A 1 103 ? 54.783 3.089 12.212 1.00 40.84 103 GLN A CA 1
ATOM 790 C C . GLN A 1 103 ? 54.218 4.249 11.385 1.00 40.84 103 GLN A C 1
ATOM 792 O O . GLN A 1 103 ? 53.023 4.530 11.366 1.00 40.84 103 GLN A O 1
ATOM 797 N N . GLN A 1 104 ? 55.153 4.950 10.749 1.00 40.88 104 GLN A N 1
ATOM 798 C CA . GLN A 1 104 ? 54.946 5.959 9.723 1.00 40.88 104 GLN A CA 1
ATOM 799 C C . GLN A 1 104 ? 54.472 5.270 8.439 1.00 40.88 104 GLN A C 1
ATOM 801 O O . GLN A 1 104 ? 55.034 4.247 8.057 1.00 40.88 104 GLN A O 1
ATOM 806 N N . PHE A 1 105 ? 53.505 5.865 7.746 1.00 42.12 105 PHE A N 1
ATOM 807 C CA . PHE A 1 105 ? 53.315 5.645 6.316 1.00 42.12 105 PHE A CA 1
ATOM 808 C C . PHE A 1 105 ? 53.065 6.992 5.639 1.00 42.12 105 PHE A C 1
ATOM 810 O O . PHE A 1 105 ? 52.114 7.705 5.960 1.00 42.12 105 PHE A O 1
ATOM 817 N N . GLU A 1 106 ? 53.984 7.337 4.738 1.00 37.50 106 GLU A N 1
ATOM 818 C CA . GLU A 1 106 ? 53.868 8.408 3.756 1.00 37.50 106 GLU A CA 1
ATOM 819 C C . GLU A 1 106 ? 52.672 8.148 2.836 1.00 37.50 106 GLU A C 1
ATOM 821 O O . GLU A 1 106 ? 52.511 7.049 2.305 1.00 37.50 106 GLU A O 1
ATOM 826 N N . ILE A 1 107 ? 51.872 9.183 2.580 1.00 44.00 107 ILE A N 1
ATOM 827 C CA . ILE A 1 107 ? 51.017 9.239 1.396 1.00 44.00 107 ILE A CA 1
ATOM 828 C C . ILE A 1 107 ? 51.515 10.414 0.566 1.00 44.00 107 ILE A C 1
ATOM 830 O O . ILE A 1 107 ? 51.383 11.574 0.955 1.00 44.00 107 ILE A O 1
ATOM 834 N N . GLY A 1 108 ? 52.141 10.066 -0.557 1.00 35.38 108 GLY A N 1
ATOM 835 C CA . GLY A 1 108 ? 52.619 10.993 -1.565 1.00 35.38 108 GLY A CA 1
ATOM 836 C C . GLY A 1 108 ? 51.469 11.720 -2.256 1.00 35.38 108 GLY A C 1
ATOM 837 O O . GLY A 1 108 ? 50.474 11.125 -2.671 1.00 35.38 108 GLY A O 1
ATOM 838 N N . SER A 1 109 ? 51.651 13.028 -2.379 1.00 35.50 109 SER A N 1
ATOM 839 C CA . SER A 1 109 ? 50.850 13.943 -3.179 1.00 35.50 109 SER A CA 1
ATOM 840 C C . SER A 1 109 ? 50.994 13.613 -4.666 1.00 35.50 109 SER A C 1
ATOM 842 O O . SER A 1 109 ? 52.107 13.618 -5.189 1.00 35.50 109 SER A O 1
ATOM 844 N N . VAL A 1 110 ? 49.878 13.370 -5.360 1.00 45.66 110 VAL A N 1
ATOM 845 C CA . VAL A 1 110 ? 49.835 13.373 -6.828 1.00 45.66 110 VAL A CA 1
ATOM 846 C C . VAL A 1 110 ? 49.224 14.685 -7.297 1.00 45.66 110 VAL A C 1
ATOM 848 O O . VAL A 1 110 ? 48.098 15.051 -6.968 1.00 45.66 110 VAL A O 1
ATOM 851 N N . GLU A 1 111 ? 50.055 15.380 -8.053 1.00 35.34 111 GLU A N 1
ATOM 852 C CA . GLU A 1 111 ? 49.881 16.643 -8.743 1.00 35.34 111 GLU A CA 1
ATOM 853 C C . GLU A 1 111 ? 48.899 16.488 -9.919 1.00 35.34 111 GLU A C 1
ATOM 855 O O . GLU A 1 111 ? 49.097 15.663 -10.810 1.00 35.34 111 GLU A O 1
ATOM 860 N N . THR A 1 112 ? 47.827 17.284 -9.941 1.00 39.09 112 THR A N 1
ATOM 861 C CA . THR A 1 112 ? 46.943 17.427 -11.108 1.00 39.09 112 THR A CA 1
ATOM 862 C C . THR A 1 112 ? 47.041 18.843 -11.655 1.00 39.09 112 THR A C 1
ATOM 864 O O . THR A 1 112 ? 46.470 19.780 -11.096 1.00 39.09 112 THR A O 1
ATOM 867 N N . THR A 1 113 ? 47.746 18.978 -12.774 1.00 42.69 113 THR A N 1
ATOM 868 C CA . THR A 1 113 ? 47.810 20.195 -13.592 1.00 42.69 113 THR A CA 1
ATOM 869 C C . THR A 1 113 ? 46.634 20.228 -14.580 1.00 42.69 113 THR A C 1
ATOM 871 O O . THR A 1 113 ? 46.315 19.197 -15.177 1.00 42.69 113 THR A O 1
ATOM 874 N N . PRO A 1 114 ? 45.989 21.388 -14.807 1.00 50.56 114 PRO A N 1
ATOM 875 C CA . PRO A 1 114 ? 44.872 21.517 -15.735 1.00 50.56 114 PRO A CA 1
ATOM 876 C C . PRO A 1 114 ? 45.362 21.881 -17.143 1.00 50.56 114 PRO A C 1
ATOM 878 O O . PRO A 1 114 ? 46.247 22.724 -17.302 1.00 50.56 114 PRO A O 1
ATOM 881 N N . GLN A 1 115 ? 44.729 21.332 -18.184 1.00 37.50 115 GLN A N 1
ATOM 882 C CA . GLN A 1 115 ? 44.811 21.915 -19.521 1.00 37.50 115 GLN A CA 1
ATOM 883 C C . GLN A 1 115 ? 43.445 22.211 -20.131 1.00 37.50 115 GLN A C 1
ATOM 885 O O . GLN A 1 115 ? 42.441 21.530 -19.953 1.00 37.50 115 GLN A O 1
ATOM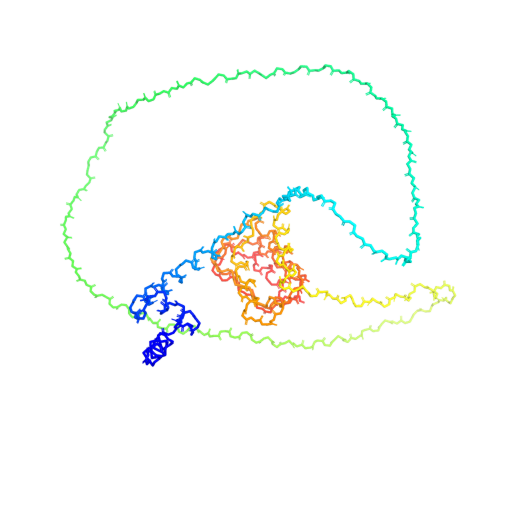 890 N N . ARG A 1 116 ? 43.484 23.345 -20.816 1.00 32.88 116 ARG A N 1
ATOM 891 C CA . ARG A 1 116 ? 42.443 24.275 -21.205 1.00 32.88 116 ARG A CA 1
ATOM 892 C C . ARG A 1 116 ? 42.282 24.183 -22.721 1.00 32.88 116 ARG A C 1
ATOM 894 O O . ARG A 1 116 ? 43.273 24.178 -23.437 1.00 32.88 116 ARG A O 1
ATOM 901 N N . THR A 1 117 ? 41.024 24.140 -23.155 1.00 41.97 117 THR A N 1
ATOM 902 C CA . THR A 1 117 ? 40.440 24.553 -24.449 1.00 41.97 117 THR A CA 1
ATOM 903 C C . THR A 1 117 ? 41.376 24.864 -25.631 1.00 41.97 117 THR A C 1
ATOM 905 O O . THR A 1 117 ? 42.186 25.786 -25.523 1.00 41.97 117 THR A O 1
ATOM 908 N N . ARG A 1 118 ? 41.064 24.312 -26.819 1.00 37.91 118 ARG A N 1
ATOM 909 C CA . ARG A 1 118 ? 40.810 25.099 -28.053 1.00 37.91 118 ARG A CA 1
ATOM 910 C C . ARG A 1 118 ? 40.328 24.255 -29.250 1.00 37.91 118 ARG A C 1
ATOM 912 O O . ARG A 1 118 ? 41.024 23.376 -29.732 1.00 37.91 118 ARG A O 1
ATOM 919 N N . ASN A 1 119 ? 39.116 24.588 -29.690 1.00 36.66 119 ASN A N 1
ATOM 920 C CA . ASN A 1 119 ? 38.625 24.889 -31.043 1.00 36.66 119 ASN A CA 1
ATOM 921 C C . ASN A 1 119 ? 39.371 24.401 -32.308 1.00 36.66 119 ASN A C 1
ATOM 923 O O . ASN A 1 119 ? 40.503 24.792 -32.562 1.00 36.66 119 ASN A O 1
ATOM 927 N N . ALA A 1 120 ? 38.559 23.765 -33.167 1.00 35.44 120 ALA A N 1
ATOM 928 C CA . ALA A 1 120 ? 38.314 24.030 -34.596 1.00 35.44 120 ALA A CA 1
ATOM 929 C C . ALA A 1 120 ? 39.461 23.939 -35.624 1.00 35.44 120 ALA A C 1
ATOM 931 O O . ALA A 1 120 ? 40.326 24.807 -35.679 1.00 35.44 120 ALA A O 1
ATOM 932 N N . SER A 1 121 ? 39.304 23.044 -36.611 1.00 38.16 121 SER A N 1
ATOM 933 C CA . SER A 1 121 ? 38.906 23.415 -37.989 1.00 38.16 121 SER A CA 1
ATOM 934 C C . SER A 1 121 ? 38.911 22.221 -38.952 1.00 38.16 121 SER A C 1
ATOM 936 O O . SER A 1 121 ? 39.874 21.467 -38.952 1.00 38.16 121 SER A O 1
ATOM 938 N N . ALA A 1 122 ? 37.866 22.184 -39.799 1.00 35.19 122 ALA A N 1
ATOM 939 C CA . ALA A 1 122 ? 37.844 21.823 -41.232 1.00 35.19 122 ALA A CA 1
ATOM 940 C C . ALA A 1 122 ? 38.282 20.381 -41.628 1.00 35.19 122 ALA A C 1
ATOM 942 O O . ALA A 1 122 ? 39.136 19.779 -41.008 1.00 35.19 122 ALA A O 1
ATOM 943 N N . THR A 1 123 ? 37.787 19.700 -42.664 1.00 35.69 123 THR A N 1
ATOM 944 C CA . THR A 1 123 ? 37.094 20.084 -43.902 1.00 35.69 123 THR A CA 1
ATOM 945 C C . THR A 1 123 ? 36.587 18.797 -44.575 1.00 35.69 123 THR A C 1
ATOM 947 O O . THR A 1 123 ? 37.253 17.772 -44.468 1.00 35.69 123 THR A O 1
ATOM 950 N N . GLY A 1 124 ? 35.506 18.881 -45.362 1.00 34.09 124 GLY A N 1
ATOM 951 C CA . GLY A 1 124 ? 35.093 17.864 -46.347 1.00 34.09 124 GLY A CA 1
ATOM 952 C C . GLY A 1 124 ? 34.327 16.697 -45.723 1.00 34.09 124 GLY A C 1
ATOM 953 O O . GLY A 1 124 ? 34.793 16.069 -44.789 1.00 34.09 124 GLY A O 1
ATOM 954 N N . ILE A 1 125 ? 33.127 16.347 -46.175 1.00 38.91 125 ILE A N 1
ATOM 955 C CA . ILE A 1 125 ? 32.908 15.615 -47.426 1.00 38.91 125 ILE A CA 1
ATOM 956 C C . ILE A 1 125 ? 31.422 15.764 -47.816 1.00 38.91 125 ILE A C 1
ATOM 958 O O . ILE A 1 125 ? 30.525 15.431 -47.051 1.00 38.91 125 ILE A O 1
ATOM 962 N N . THR A 1 126 ? 31.238 16.266 -49.037 1.00 40.44 126 THR A N 1
ATOM 963 C CA . THR A 1 126 ? 30.275 15.849 -50.072 1.00 40.44 126 THR A CA 1
ATOM 964 C C . THR A 1 126 ? 28.768 16.069 -49.887 1.00 40.44 126 THR A C 1
ATOM 966 O O . THR A 1 126 ? 28.093 15.527 -49.021 1.00 40.44 126 THR A O 1
ATOM 969 N N . ALA A 1 127 ? 28.261 16.850 -50.843 1.00 37.47 127 ALA A N 1
ATOM 970 C CA . ALA A 1 127 ? 26.880 17.205 -51.114 1.00 37.47 127 ALA A CA 1
ATOM 971 C C . ALA A 1 127 ? 26.078 16.105 -51.844 1.00 37.47 127 ALA A C 1
ATOM 973 O O . ALA A 1 127 ? 26.638 15.255 -52.533 1.00 37.47 127 ALA A O 1
ATOM 974 N N . GLY A 1 128 ? 24.749 16.235 -51.768 1.00 36.59 128 GLY A N 1
ATOM 975 C CA . GLY A 1 128 ? 23.726 15.466 -52.493 1.00 36.59 128 GLY A CA 1
ATOM 976 C C . GLY A 1 128 ? 22.831 14.738 -51.486 1.00 36.59 128 GLY A C 1
ATOM 977 O O . GLY A 1 128 ? 23.320 13.899 -50.752 1.00 36.59 128 GLY A O 1
ATOM 978 N N . PHE A 1 129 ? 21.536 15.014 -51.322 1.00 33.91 129 PHE A N 1
ATOM 979 C CA . PHE A 1 129 ? 20.507 15.152 -52.345 1.00 33.91 129 PHE A CA 1
ATOM 980 C C . PHE A 1 129 ? 19.297 15.978 -51.849 1.00 33.91 129 PHE A C 1
ATOM 982 O O . PHE A 1 129 ? 18.824 15.799 -50.734 1.00 33.91 129 PHE A O 1
ATOM 989 N N . LYS A 1 130 ? 18.786 16.819 -52.759 1.00 36.03 130 LYS A N 1
ATOM 990 C CA . LYS A 1 130 ? 17.372 17.123 -53.069 1.00 36.03 130 LYS A CA 1
ATOM 991 C C . LYS A 1 130 ? 16.400 17.440 -51.918 1.00 36.03 130 LYS A C 1
ATOM 993 O O . LYS A 1 130 ? 15.773 16.563 -51.336 1.00 36.03 130 LYS A O 1
ATOM 998 N N . THR A 1 131 ? 16.130 18.734 -51.765 1.00 36.19 131 THR A N 1
ATOM 999 C CA . THR A 1 131 ? 14.862 19.287 -51.282 1.00 36.19 131 THR A CA 1
ATOM 1000 C C . THR A 1 131 ? 13.781 19.181 -52.363 1.00 36.19 131 THR A C 1
ATOM 1002 O O . THR A 1 131 ? 13.956 19.655 -53.483 1.00 36.19 131 THR A O 1
ATOM 1005 N N . ALA A 1 132 ? 12.635 18.607 -52.003 1.00 39.91 132 ALA A N 1
ATOM 1006 C CA . ALA A 1 132 ? 11.356 18.878 -52.646 1.00 39.91 132 ALA A CA 1
ATOM 1007 C C . ALA A 1 132 ? 10.356 19.217 -51.536 1.00 39.91 132 ALA A C 1
ATOM 1009 O O . ALA A 1 132 ? 10.080 18.401 -50.660 1.00 39.91 132 ALA A O 1
ATOM 1010 N N . ALA A 1 133 ? 9.878 20.457 -51.554 1.00 39.66 133 ALA A N 1
ATOM 1011 C CA . ALA A 1 133 ? 8.726 20.910 -50.794 1.00 39.66 133 ALA A CA 1
ATOM 1012 C C . ALA A 1 133 ? 7.447 20.551 -51.562 1.00 39.66 133 ALA A C 1
ATOM 1014 O O . ALA A 1 133 ? 7.462 20.649 -52.784 1.00 39.66 133 ALA A O 1
ATOM 1015 N N . LEU A 1 134 ? 6.384 20.177 -50.844 1.00 37.44 134 LEU A N 1
ATOM 1016 C CA . LEU A 1 134 ? 4.947 20.257 -51.186 1.00 37.44 134 LEU A CA 1
ATOM 1017 C C . LEU A 1 134 ? 4.200 19.764 -49.930 1.00 37.44 134 LEU A C 1
ATOM 1019 O O . LEU A 1 134 ? 4.376 18.631 -49.501 1.00 37.44 134 LEU A O 1
ATOM 1023 N N . SER A 1 135 ? 3.706 20.682 -49.101 1.00 35.31 135 SER A N 1
ATOM 1024 C CA . SER A 1 135 ? 2.330 21.201 -49.081 1.00 35.31 135 SER A CA 1
ATOM 1025 C C . SER A 1 135 ? 1.303 20.243 -48.473 1.00 35.31 135 SER A C 1
ATOM 1027 O O . SER A 1 135 ? 1.169 19.090 -48.869 1.00 35.31 135 SER A O 1
ATOM 1029 N N . ALA A 1 136 ? 0.556 20.807 -47.531 1.00 40.62 136 ALA A N 1
ATOM 1030 C CA . ALA A 1 136 ? -0.540 20.227 -46.783 1.00 40.62 136 ALA A CA 1
ATOM 1031 C C . ALA A 1 136 ? -1.609 19.536 -47.644 1.00 40.62 136 ALA A C 1
ATOM 1033 O O . ALA A 1 136 ? -2.002 20.040 -48.693 1.00 40.62 136 ALA A O 1
ATOM 1034 N N . ALA A 1 137 ? -2.168 18.457 -47.097 1.00 36.22 137 ALA A N 1
ATOM 1035 C CA . ALA A 1 137 ? -3.536 18.044 -47.363 1.00 36.22 137 ALA A CA 1
ATOM 1036 C C . ALA A 1 137 ? -4.109 17.367 -46.113 1.00 36.22 137 ALA A C 1
ATOM 1038 O O . ALA A 1 137 ? -3.621 16.343 -45.637 1.00 36.22 137 ALA A O 1
ATOM 1039 N N . SER A 1 138 ? -5.157 17.984 -45.582 1.00 41.38 138 SER A N 1
ATOM 1040 C CA . SER A 1 138 ? -6.095 17.409 -44.632 1.00 41.38 138 SER A CA 1
ATOM 1041 C C . SER A 1 138 ? -6.736 16.163 -45.245 1.00 41.38 138 SER A C 1
ATOM 1043 O O . SER A 1 138 ? -7.229 16.205 -46.370 1.00 41.38 138 SER A O 1
ATOM 1045 N N . SER A 1 139 ? -6.762 15.049 -44.518 1.00 39.72 139 SER A N 1
ATOM 1046 C CA . SER A 1 139 ? -7.562 13.874 -44.878 1.00 39.72 139 SER A CA 1
ATOM 1047 C C . SER A 1 139 ? -7.970 13.136 -43.612 1.00 39.72 139 SER A C 1
ATOM 1049 O O . SER A 1 139 ? -7.201 12.402 -42.996 1.00 39.72 139 SER A O 1
ATOM 1051 N N . SER A 1 140 ? -9.215 13.381 -43.229 1.00 47.03 140 SER A N 1
ATOM 1052 C CA . SER A 1 140 ? -10.023 12.561 -42.340 1.00 47.03 140 SER A CA 1
ATOM 1053 C C . SER A 1 140 ? -9.900 11.075 -42.690 1.00 47.03 140 SER A C 1
ATOM 1055 O O . SER A 1 140 ? -10.330 10.656 -43.764 1.00 47.03 140 SER A O 1
ATOM 1057 N N . SER A 1 141 ? -9.374 10.272 -41.766 1.00 36.56 141 SER A N 1
ATOM 1058 C CA . SER A 1 141 ? -9.563 8.821 -41.775 1.00 36.56 141 SER A CA 1
ATOM 1059 C C . SER A 1 141 ? -10.075 8.376 -40.409 1.00 36.56 141 SER A C 1
ATOM 1061 O O . SER A 1 141 ? -9.372 8.280 -39.407 1.00 36.56 141 SER A O 1
ATOM 1063 N N . SER A 1 142 ? -11.384 8.171 -40.391 1.00 44.75 142 SER A N 1
ATOM 1064 C CA . SER A 1 142 ? -12.144 7.476 -39.370 1.00 44.75 142 SER A CA 1
ATOM 1065 C C . SER A 1 142 ? -11.695 6.016 -39.305 1.00 44.75 142 SER A C 1
ATOM 1067 O O . SER A 1 142 ? -12.119 5.193 -40.116 1.00 44.75 142 SER A O 1
ATOM 1069 N N . PHE A 1 143 ? -10.860 5.681 -38.326 1.00 36.84 143 PHE A N 1
ATOM 1070 C CA . PHE A 1 143 ? -10.643 4.293 -37.937 1.00 36.84 143 PHE A CA 1
ATOM 1071 C C . PHE A 1 143 ? -11.661 3.917 -36.863 1.00 36.84 143 PHE A C 1
ATOM 1073 O O . PHE A 1 143 ? -11.541 4.283 -35.695 1.00 36.84 143 PHE A O 1
ATOM 1080 N N . SER A 1 144 ? -12.690 3.177 -37.273 1.00 45.44 144 SER A N 1
ATOM 1081 C CA . SER A 1 144 ? -13.581 2.461 -36.366 1.00 45.44 144 SER A CA 1
ATOM 1082 C C . SER A 1 144 ? -12.787 1.368 -35.652 1.00 45.44 144 SER A C 1
ATOM 1084 O O . SER A 1 144 ? -12.639 0.252 -36.155 1.00 45.44 144 SER A O 1
ATOM 1086 N N . LEU A 1 145 ? -12.263 1.684 -34.469 1.00 35.53 145 LEU A N 1
ATOM 1087 C CA . LEU A 1 145 ? -11.734 0.671 -33.568 1.00 35.53 145 LEU A CA 1
ATOM 1088 C C . LEU A 1 145 ? -12.905 -0.158 -33.042 1.00 35.53 145 LEU A C 1
ATOM 1090 O O . LEU A 1 145 ? -13.765 0.306 -32.293 1.00 35.53 145 LEU A O 1
ATOM 1094 N N . LYS A 1 146 ? -12.940 -1.405 -33.510 1.00 39.38 146 LYS A N 1
ATOM 1095 C CA . LYS A 1 146 ? -13.838 -2.450 -33.042 1.00 39.38 146 LYS A CA 1
ATOM 1096 C C . LYS A 1 146 ? -13.724 -2.554 -31.524 1.00 39.38 146 LYS A C 1
ATOM 1098 O O . LYS A 1 146 ? -12.653 -2.798 -30.977 1.00 39.38 146 LYS A O 1
ATOM 1103 N N . LYS A 1 147 ? -14.871 -2.387 -30.872 1.00 47.12 147 LYS A N 1
ATOM 1104 C CA . LYS A 1 147 ? -15.138 -2.695 -29.471 1.00 47.12 147 LYS A CA 1
ATOM 1105 C C . LYS A 1 147 ? -14.836 -4.176 -29.230 1.00 47.12 147 LYS A C 1
ATOM 1107 O O . LYS A 1 147 ? -15.690 -5.029 -29.455 1.00 47.12 147 LYS A O 1
ATOM 1112 N N . ILE A 1 148 ? -13.613 -4.480 -28.809 1.00 39.09 148 ILE A N 1
ATOM 1113 C CA . ILE A 1 148 ? -13.273 -5.787 -28.255 1.00 39.09 148 ILE A CA 1
ATOM 1114 C C . ILE A 1 148 ? -13.850 -5.786 -26.840 1.00 39.09 148 ILE A C 1
ATOM 1116 O O . ILE A 1 148 ? -13.353 -5.096 -25.951 1.00 39.09 148 ILE A O 1
ATOM 1120 N N . ARG A 1 149 ? -14.970 -6.495 -26.661 1.00 39.91 149 ARG A N 1
ATOM 1121 C CA . ARG A 1 149 ? -15.425 -6.942 -25.343 1.00 39.91 149 ARG A CA 1
ATOM 1122 C C . ARG A 1 149 ? -14.291 -7.786 -24.767 1.00 39.91 149 ARG A C 1
ATOM 1124 O O . ARG A 1 149 ? -14.008 -8.855 -25.294 1.00 39.91 149 ARG A O 1
ATOM 1131 N N . ALA A 1 150 ? -13.620 -7.274 -23.743 1.00 38.81 150 ALA A N 1
ATOM 1132 C CA . ALA A 1 150 ? -12.812 -8.113 -22.881 1.00 38.81 150 ALA A CA 1
ATOM 1133 C C . ALA A 1 150 ? -13.795 -8.931 -22.042 1.00 38.81 150 ALA A C 1
ATOM 1135 O O . ALA A 1 150 ? -14.534 -8.366 -21.233 1.00 38.81 150 ALA A O 1
ATOM 1136 N N . ASP A 1 151 ? -13.860 -10.228 -22.334 1.00 36.62 151 ASP A N 1
ATOM 1137 C CA . ASP A 1 151 ? -14.578 -11.194 -21.521 1.00 36.62 151 ASP A CA 1
ATOM 1138 C C . ASP A 1 151 ? -13.998 -11.190 -20.107 1.00 36.62 151 ASP A C 1
ATOM 1140 O O . ASP A 1 151 ? -12.790 -11.281 -19.872 1.00 36.62 151 ASP A O 1
ATOM 1144 N N . GLU A 1 152 ? -14.910 -11.025 -19.167 1.00 43.22 152 GLU A N 1
ATOM 1145 C CA . GLU A 1 152 ? -14.690 -11.030 -17.739 1.00 43.22 152 GLU A CA 1
ATOM 1146 C C . GLU A 1 152 ? -14.339 -12.463 -17.312 1.00 43.22 152 GLU A C 1
ATOM 1148 O O . GLU A 1 152 ? -15.209 -13.292 -17.051 1.00 43.22 152 GLU A O 1
ATOM 1153 N N . HIS A 1 153 ? -13.047 -12.791 -17.274 1.00 37.78 153 HIS A N 1
ATOM 1154 C CA . HIS A 1 153 ? -12.584 -14.064 -16.725 1.00 37.78 153 HIS A CA 1
ATOM 1155 C C . HIS A 1 153 ? -12.673 -14.040 -15.193 1.00 37.78 153 HIS A C 1
ATOM 1157 O O . HIS A 1 153 ? -11.691 -13.804 -14.488 1.00 37.78 153 HIS A O 1
ATOM 1163 N N . GLN A 1 154 ? -13.872 -14.297 -14.670 1.00 37.53 154 GLN A N 1
ATOM 1164 C CA . GLN A 1 154 ? -14.062 -14.697 -13.282 1.00 37.53 154 GLN A CA 1
ATOM 1165 C C . GLN A 1 154 ? -13.492 -16.113 -13.102 1.00 37.53 154 GLN A C 1
ATOM 1167 O O . GLN A 1 154 ? -14.051 -17.095 -13.585 1.00 37.53 154 GLN A O 1
ATOM 1172 N N . PHE A 1 155 ? -12.360 -16.232 -12.410 1.00 36.75 155 PHE A N 1
ATOM 1173 C CA . PHE A 1 155 ? -11.850 -17.525 -11.957 1.00 36.75 155 PHE A CA 1
ATOM 1174 C C . PHE A 1 155 ? -12.608 -17.950 -10.694 1.00 36.75 155 PHE A C 1
ATOM 1176 O O . PHE A 1 155 ? -12.345 -17.452 -9.601 1.00 36.75 155 PHE A O 1
ATOM 1183 N N . THR A 1 156 ? -13.551 -18.883 -10.830 1.00 39.00 156 THR A N 1
ATOM 1184 C CA . THR A 1 156 ? -14.167 -19.586 -9.694 1.00 39.00 156 THR A CA 1
ATOM 1185 C C . THR A 1 156 ? -13.494 -20.947 -9.532 1.00 39.00 156 THR A C 1
ATOM 1187 O O . THR A 1 156 ? -13.751 -21.876 -10.294 1.00 39.00 156 THR A O 1
ATOM 1190 N N . LEU A 1 157 ? -12.607 -21.079 -8.545 1.00 44.44 157 LEU A N 1
ATOM 1191 C CA . LEU A 1 157 ? -11.944 -22.346 -8.229 1.00 44.44 157 LEU A CA 1
ATOM 1192 C C . LEU A 1 157 ? -12.835 -23.191 -7.304 1.00 44.44 157 LEU A C 1
ATOM 1194 O O . LEU A 1 157 ? -13.051 -22.842 -6.146 1.00 44.44 157 LEU A O 1
ATOM 1198 N N . HIS A 1 158 ? -13.348 -24.310 -7.823 1.00 40.41 158 HIS A N 1
ATOM 1199 C CA . HIS A 1 158 ? -13.901 -25.408 -7.026 1.00 40.41 158 HIS A CA 1
ATOM 1200 C C . HIS A 1 158 ? -12.777 -26.397 -6.690 1.00 40.41 158 HIS A C 1
ATOM 1202 O O . HIS A 1 158 ? -12.219 -27.036 -7.580 1.00 40.41 158 HIS A O 1
ATOM 1208 N N . SER A 1 159 ? -12.457 -26.543 -5.405 1.00 38.97 159 SER A N 1
ATOM 1209 C CA . SER A 1 159 ? -11.493 -27.535 -4.916 1.00 38.97 159 SER A CA 1
ATOM 1210 C C . SER A 1 159 ? -12.180 -28.885 -4.667 1.00 38.97 159 SER A C 1
ATOM 1212 O O . SER A 1 159 ? -13.117 -28.934 -3.867 1.00 38.97 159 SER A O 1
ATOM 1214 N N . PRO A 1 160 ? -11.728 -30.003 -5.266 1.00 46.81 160 PRO A N 1
ATOM 1215 C CA . PRO A 1 160 ? -12.225 -31.324 -4.905 1.00 46.81 160 PRO A CA 1
ATOM 1216 C C . PRO A 1 160 ? -11.558 -31.836 -3.620 1.00 46.81 160 PRO A C 1
ATOM 1218 O O . PRO A 1 160 ? -10.333 -31.874 -3.482 1.00 46.81 160 PRO A O 1
ATOM 1221 N N . VAL A 1 161 ? -12.396 -32.271 -2.679 1.00 42.34 161 VAL A N 1
ATOM 1222 C CA . VAL A 1 161 ? -12.021 -32.948 -1.432 1.00 42.34 161 VAL A CA 1
ATOM 1223 C C . VAL A 1 161 ? -11.387 -34.301 -1.762 1.00 42.34 161 VAL A C 1
ATOM 1225 O O . VAL A 1 161 ? -12.058 -35.219 -2.229 1.00 42.34 161 VAL A O 1
ATOM 1228 N N . ARG A 1 162 ? -10.084 -34.444 -1.507 1.00 39.03 162 ARG A N 1
ATOM 1229 C CA . ARG A 1 162 ? -9.352 -35.706 -1.679 1.00 39.03 162 ARG A CA 1
ATOM 1230 C C . ARG A 1 162 ? -9.270 -36.431 -0.333 1.00 39.03 162 ARG A C 1
ATOM 1232 O O . ARG A 1 162 ? -8.421 -36.117 0.498 1.00 39.03 162 ARG A O 1
ATOM 1239 N N . GLN A 1 163 ? -10.162 -37.397 -0.113 1.00 42.50 163 GLN A N 1
ATOM 1240 C CA . GLN A 1 163 ? -10.077 -38.328 1.014 1.00 42.50 163 GLN A CA 1
ATOM 1241 C C . GLN A 1 163 ? -8.876 -39.266 0.815 1.00 42.50 163 GLN A C 1
ATOM 1243 O O . GLN A 1 163 ? -8.793 -39.981 -0.182 1.00 42.50 163 GLN A O 1
ATOM 1248 N N . LYS A 1 164 ? -7.923 -39.248 1.753 1.00 43.78 164 LYS A N 1
ATOM 1249 C CA . LYS A 1 164 ? -6.838 -40.234 1.830 1.00 43.78 164 LYS A CA 1
ATOM 1250 C C . LYS A 1 164 ? -7.300 -41.406 2.691 1.00 43.78 164 LYS A C 1
ATOM 1252 O O . LYS A 1 164 ? -7.476 -41.256 3.896 1.00 43.78 164 LYS A O 1
ATOM 1257 N N . SER A 1 165 ? -7.467 -42.561 2.058 1.00 42.16 165 SER A N 1
ATOM 1258 C CA . SER A 1 165 ? -7.628 -43.861 2.704 1.00 42.16 165 SER A CA 1
ATOM 1259 C C . SER A 1 165 ? -6.326 -44.300 3.380 1.00 42.16 165 SER A C 1
ATOM 1261 O O . SER A 1 165 ? -5.255 -44.285 2.771 1.00 42.16 165 SER A O 1
ATOM 1263 N N . SER A 1 166 ? -6.446 -44.691 4.645 1.00 41.41 166 SER A N 1
ATOM 1264 C CA . SER A 1 166 ? -5.408 -45.248 5.510 1.00 41.41 166 SER A CA 1
ATOM 1265 C C . SER A 1 166 ? -4.983 -46.655 5.072 1.00 41.41 166 SER A C 1
ATOM 1267 O O . SER A 1 166 ? -5.803 -47.571 5.059 1.00 41.41 166 SER A O 1
ATOM 1269 N N . GLY A 1 167 ? -3.697 -46.835 4.770 1.00 43.75 167 GLY A N 1
ATOM 1270 C CA . GLY A 1 167 ? -3.058 -48.146 4.658 1.00 43.75 167 GLY A CA 1
ATOM 1271 C C . GLY A 1 167 ? -2.504 -48.586 6.014 1.00 43.75 167 GLY A C 1
ATOM 1272 O O . GLY A 1 167 ? -1.747 -47.850 6.643 1.00 43.75 167 GLY A O 1
ATOM 1273 N N . ILE A 1 168 ? -2.912 -49.774 6.453 1.00 58.81 168 ILE A N 1
ATOM 1274 C CA . ILE A 1 168 ? -2.462 -50.476 7.662 1.00 58.81 168 ILE A CA 1
ATOM 1275 C C . ILE A 1 168 ? -1.199 -51.285 7.315 1.00 58.81 168 ILE A C 1
ATOM 1277 O O . ILE A 1 168 ? -1.243 -52.017 6.325 1.00 58.81 168 ILE A O 1
ATOM 1281 N N . PRO A 1 169 ? -0.109 -51.244 8.105 1.00 61.00 169 PRO A N 1
ATOM 1282 C CA . PRO A 1 169 ? 0.915 -52.285 8.077 1.00 61.00 169 PRO A CA 1
ATOM 1283 C C . PRO A 1 169 ? 0.738 -53.305 9.226 1.00 61.00 169 PRO A C 1
ATOM 1285 O O . PRO A 1 169 ? 0.170 -52.964 10.269 1.00 61.00 169 PRO A O 1
ATOM 1288 N N . PRO A 1 170 ? 1.201 -54.558 9.042 1.00 63.03 170 PRO A N 1
ATOM 1289 C CA . PRO A 1 170 ? 0.914 -55.669 9.940 1.00 63.03 170 PRO A CA 1
ATOM 1290 C C . PRO A 1 170 ? 1.864 -55.759 11.140 1.00 63.03 170 PRO A C 1
ATOM 1292 O O . PRO A 1 170 ? 3.020 -55.341 11.108 1.00 63.03 170 PRO A O 1
ATOM 1295 N N . SER A 1 171 ? 1.312 -56.363 12.186 1.00 52.12 171 SER A N 1
ATOM 1296 C CA . SER A 1 171 ? 1.863 -56.648 13.504 1.00 52.12 171 SER A CA 1
ATOM 1297 C C . SER A 1 171 ? 3.187 -57.421 13.493 1.00 52.12 171 SER A C 1
ATOM 1299 O O . SER A 1 171 ? 3.286 -58.495 12.904 1.00 52.12 171 SER A O 1
ATOM 1301 N N . GLY A 1 172 ? 4.157 -56.918 14.258 1.00 44.06 172 GLY A N 1
ATOM 1302 C CA . GLY A 1 172 ? 5.336 -57.644 14.725 1.00 44.06 172 GLY A CA 1
ATOM 1303 C C . GLY A 1 172 ? 5.541 -57.355 16.212 1.00 44.06 172 GLY A C 1
ATOM 1304 O O . GLY A 1 172 ? 5.744 -56.211 16.605 1.00 44.06 172 GLY A O 1
ATOM 1305 N N . SER A 1 173 ? 5.407 -58.390 17.035 1.00 49.94 173 SER A N 1
ATOM 1306 C CA . SER A 1 173 ? 5.581 -58.394 18.489 1.00 49.94 173 SER A CA 1
ATOM 1307 C C . SER A 1 173 ? 7.058 -58.359 18.890 1.00 49.94 173 SER A C 1
ATOM 1309 O O . SER A 1 173 ? 7.819 -59.142 18.329 1.00 49.94 173 SER A O 1
ATOM 1311 N N . LEU A 1 174 ? 7.433 -57.568 19.903 1.00 46.03 174 LEU A N 1
ATOM 1312 C CA . LEU A 1 174 ? 8.171 -58.018 21.100 1.00 46.03 174 LEU A CA 1
ATOM 1313 C C . LEU A 1 174 ? 8.495 -56.837 22.042 1.00 46.03 174 LEU A C 1
ATOM 1315 O O . LEU A 1 174 ? 8.828 -55.745 21.592 1.00 46.03 174 LEU A O 1
ATOM 1319 N N . SER A 1 175 ? 8.478 -57.150 23.340 1.00 47.53 175 SER A N 1
ATOM 1320 C CA . SER A 1 175 ? 9.108 -56.445 24.469 1.00 47.53 175 SER A CA 1
ATOM 1321 C C . SER A 1 175 ? 8.368 -55.250 25.082 1.00 47.53 175 SER A C 1
ATOM 1323 O O . SER A 1 175 ? 8.477 -54.095 24.676 1.00 47.53 175 SER A O 1
ATOM 1325 N N . THR A 1 176 ? 7.640 -55.599 26.140 1.00 57.28 176 THR A N 1
ATOM 1326 C CA . THR A 1 176 ? 7.207 -54.766 27.258 1.00 57.28 176 THR A CA 1
ATOM 1327 C C . THR A 1 176 ? 8.400 -54.238 28.063 1.00 57.28 176 THR A C 1
ATOM 1329 O O . THR A 1 176 ? 9.456 -54.863 28.102 1.00 57.28 176 THR A O 1
ATOM 1332 N N . ASP A 1 177 ? 8.161 -53.112 28.739 1.00 49.12 177 ASP A N 1
ATOM 1333 C CA . ASP A 1 177 ? 8.953 -52.511 29.824 1.00 49.12 177 ASP A CA 1
ATOM 1334 C C . ASP A 1 177 ? 10.077 -51.542 29.413 1.00 49.12 177 ASP A C 1
ATOM 1336 O O . ASP A 1 177 ? 11.223 -51.924 29.196 1.00 49.12 177 ASP A O 1
ATOM 1340 N N . GLY A 1 178 ? 9.762 -50.233 29.396 1.00 49.00 178 GLY A N 1
ATOM 1341 C CA . GLY A 1 178 ? 10.806 -49.217 29.609 1.00 49.00 178 GLY A CA 1
ATOM 1342 C C . GLY A 1 178 ? 10.681 -47.821 28.989 1.00 49.00 178 GLY A C 1
ATOM 1343 O O . GLY A 1 178 ? 11.594 -47.032 29.195 1.00 49.00 178 GLY A O 1
ATOM 1344 N N . VAL A 1 179 ? 9.625 -47.452 28.251 1.00 50.16 179 VAL A N 1
ATOM 1345 C CA . VAL A 1 179 ? 9.561 -46.126 27.575 1.00 50.16 179 VAL A CA 1
ATOM 1346 C C . VAL A 1 179 ? 8.152 -45.512 27.548 1.00 50.16 179 VAL A C 1
ATOM 1348 O O . VAL A 1 179 ? 7.639 -45.111 26.509 1.00 50.16 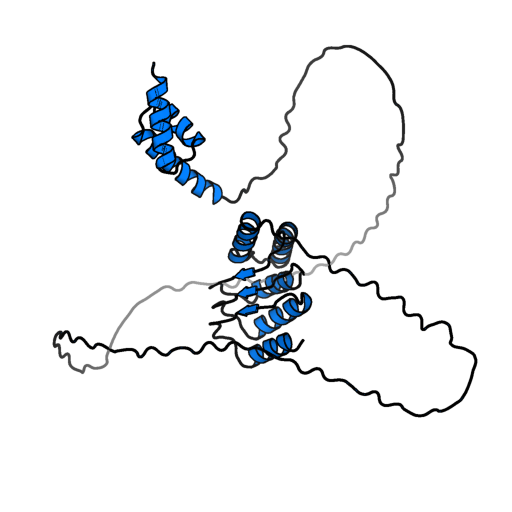179 VAL A O 1
ATOM 1351 N N . ALA A 1 180 ? 7.503 -45.406 28.710 1.00 50.88 180 ALA A N 1
ATOM 1352 C CA . ALA A 1 180 ? 6.161 -44.817 28.845 1.00 50.88 180 ALA A CA 1
ATOM 1353 C C . ALA A 1 180 ? 6.138 -43.342 29.316 1.00 50.88 180 ALA A C 1
ATOM 1355 O O . ALA A 1 180 ? 5.076 -42.838 29.670 1.00 50.88 180 ALA A O 1
ATOM 1356 N N . ALA A 1 181 ? 7.271 -42.623 29.327 1.00 49.47 181 ALA A N 1
ATOM 1357 C CA . ALA A 1 181 ? 7.359 -41.305 29.983 1.00 49.47 181 ALA A CA 1
ATOM 1358 C C . ALA A 1 181 ? 7.771 -40.101 29.104 1.00 49.47 181 ALA A C 1
ATOM 1360 O O . ALA A 1 181 ? 7.894 -39.002 29.633 1.00 49.47 181 ALA A O 1
ATOM 1361 N N . MET A 1 182 ? 7.974 -40.237 27.784 1.00 51.09 182 MET A N 1
ATOM 1362 C CA . MET A 1 182 ? 8.513 -39.122 26.965 1.00 51.09 182 MET A CA 1
ATOM 1363 C C . MET A 1 182 ? 7.725 -38.754 25.697 1.00 51.09 182 MET A C 1
ATOM 1365 O O . MET A 1 182 ? 8.252 -38.034 24.851 1.00 51.09 182 MET A O 1
ATOM 1369 N N . LEU A 1 183 ? 6.457 -39.164 25.556 1.00 55.03 183 LEU A N 1
ATOM 1370 C CA . LEU A 1 183 ? 5.645 -38.804 24.378 1.00 55.03 183 LEU A CA 1
ATOM 1371 C C . LEU A 1 183 ? 4.361 -38.006 24.659 1.00 55.03 183 LEU A C 1
ATOM 1373 O O . LEU A 1 183 ? 3.535 -37.846 23.765 1.00 55.03 183 LEU A O 1
ATOM 1377 N N . SER A 1 184 ? 4.203 -37.408 25.843 1.00 52.97 184 SER A N 1
ATOM 1378 C CA . SER A 1 184 ? 3.203 -36.351 26.045 1.00 52.97 184 SER A CA 1
ATOM 1379 C C . SER A 1 184 ? 3.775 -35.015 25.563 1.00 52.97 184 SER A C 1
ATOM 1381 O O . SER A 1 184 ? 4.190 -34.168 26.357 1.00 52.97 184 SER A O 1
ATOM 1383 N N . LYS A 1 185 ? 3.851 -34.838 24.238 1.00 61.22 185 LYS A N 1
ATOM 1384 C CA . LYS A 1 185 ? 4.170 -33.543 23.623 1.00 61.22 185 LYS A CA 1
ATOM 1385 C C . LYS A 1 185 ? 3.154 -32.536 24.187 1.00 61.22 185 LYS A C 1
ATOM 1387 O O . LYS A 1 185 ? 1.956 -32.746 23.983 1.00 61.22 185 LYS A O 1
ATOM 1392 N N . PRO A 1 186 ? 3.577 -31.512 24.953 1.00 51.97 186 PRO A N 1
ATOM 1393 C CA . PRO A 1 186 ? 2.636 -30.603 25.588 1.00 51.97 186 PRO A CA 1
ATOM 1394 C C . PRO A 1 186 ? 1.764 -29.970 24.498 1.00 51.97 186 PRO A C 1
ATOM 1396 O O . PRO A 1 186 ? 2.290 -29.671 23.419 1.00 51.97 186 PRO A O 1
ATOM 1399 N N . PRO A 1 187 ? 0.453 -29.785 24.740 1.00 54.91 187 PRO A N 1
ATOM 1400 C CA . PRO A 1 187 ? -0.444 -29.195 23.759 1.00 54.91 187 PRO A CA 1
ATOM 1401 C C . PRO A 1 187 ? 0.174 -27.878 23.301 1.00 54.91 187 PRO A C 1
ATOM 1403 O O . PRO A 1 187 ? 0.411 -26.983 24.118 1.00 54.91 187 PRO A O 1
ATOM 1406 N N . GLN A 1 188 ? 0.515 -27.794 22.009 1.00 57.62 188 GLN A N 1
ATOM 1407 C CA . GLN A 1 188 ? 1.020 -26.571 21.402 1.00 57.62 188 GLN A CA 1
ATOM 1408 C C . GLN A 1 188 ? -0.040 -25.506 21.652 1.00 57.62 188 GLN A C 1
ATOM 1410 O O . GLN A 1 188 ? -1.080 -25.486 20.997 1.00 57.62 188 GLN A O 1
ATOM 1415 N N . LYS A 1 189 ? 0.201 -24.659 22.659 1.00 55.56 189 LYS A N 1
ATOM 1416 C CA . LYS A 1 189 ? -0.639 -23.508 22.964 1.00 55.56 189 LYS A CA 1
ATOM 1417 C C . LYS A 1 189 ? -0.765 -22.750 21.656 1.00 55.56 189 LYS A C 1
ATOM 1419 O O . LYS A 1 189 ? 0.243 -22.239 21.168 1.00 55.56 189 LYS A O 1
ATOM 1424 N N . SER A 1 190 ? -1.964 -22.742 21.071 1.00 60.91 190 SER A N 1
ATOM 1425 C CA . SER A 1 190 ? -2.247 -22.010 19.843 1.00 60.91 190 SER A CA 1
ATOM 1426 C C . SER A 1 190 ? -1.831 -20.568 20.101 1.00 60.91 190 SER A C 1
ATOM 1428 O O . SER A 1 190 ? -2.497 -19.844 20.850 1.00 60.91 190 SER A O 1
ATOM 1430 N N . ARG A 1 191 ? -0.662 -20.184 19.592 1.00 63.91 191 ARG A N 1
ATOM 1431 C CA . ARG A 1 191 ? -0.108 -18.852 19.783 1.00 63.91 191 ARG A CA 1
ATOM 1432 C C . ARG A 1 191 ? -1.082 -17.943 19.049 1.00 63.91 191 ARG A C 1
ATOM 1434 O O . ARG A 1 191 ? -1.106 -17.941 17.823 1.00 63.91 191 ARG A O 1
ATOM 1441 N N . ARG A 1 192 ? -1.975 -17.274 19.784 1.00 68.00 192 ARG A N 1
ATOM 1442 C CA . ARG A 1 192 ? -2.902 -16.311 19.189 1.00 68.00 192 ARG A CA 1
ATOM 1443 C C . ARG A 1 192 ? -2.027 -15.263 18.517 1.00 68.00 192 ARG A C 1
ATOM 1445 O O . ARG A 1 192 ? -1.299 -14.549 19.203 1.00 68.00 192 ARG A O 1
ATOM 1452 N N . VAL A 1 193 ? -2.025 -15.253 17.189 1.00 78.81 193 VAL A N 1
ATOM 1453 C CA . VAL A 1 193 ? -1.227 -14.304 16.418 1.00 78.81 193 VAL A CA 1
ATOM 1454 C C . VAL A 1 193 ? -1.805 -12.924 16.709 1.00 78.81 193 VAL A C 1
ATOM 1456 O O . VAL A 1 193 ? -2.983 -12.675 16.442 1.00 78.81 193 VAL A O 1
ATOM 1459 N N . LYS A 1 194 ? -1.011 -12.063 17.355 1.00 85.69 194 LYS A N 1
ATOM 1460 C CA . LYS A 1 194 ? -1.421 -10.691 17.660 1.00 85.69 194 LYS A CA 1
ATOM 1461 C C . LYS A 1 194 ? -1.650 -9.974 16.329 1.00 85.69 194 LYS A C 1
ATOM 1463 O O . LYS A 1 194 ? -0.763 -9.969 15.480 1.00 85.69 194 LYS A O 1
ATOM 1468 N N . LYS A 1 195 ? -2.841 -9.398 16.161 1.00 89.25 195 LYS A N 1
ATOM 1469 C CA . LYS A 1 195 ? -3.157 -8.534 15.022 1.00 89.25 195 LYS A CA 1
ATOM 1470 C C . LYS A 1 195 ? -2.742 -7.108 15.357 1.00 89.25 195 LYS A C 1
ATOM 1472 O O . LYS A 1 195 ? -3.149 -6.610 16.404 1.00 89.25 195 LYS A O 1
ATOM 1477 N N . TYR A 1 196 ? -1.958 -6.488 14.485 1.00 91.81 196 TYR A N 1
ATOM 1478 C CA . TYR A 1 196 ? -1.490 -5.113 14.649 1.00 91.81 196 TYR A CA 1
ATOM 1479 C C . TYR A 1 196 ? -2.552 -4.122 14.168 1.00 91.81 196 TYR A C 1
ATOM 1481 O O . TYR A 1 196 ? -3.116 -4.307 13.086 1.00 91.81 196 TYR A O 1
ATOM 1489 N N . SER A 1 197 ? -2.835 -3.087 14.961 1.00 92.50 197 SER A N 1
ATOM 1490 C CA . SER A 1 197 ? -3.695 -1.972 14.538 1.00 92.50 197 SER A CA 1
ATOM 1491 C C . SER A 1 197 ? -2.923 -0.944 13.708 1.00 92.50 197 SER A C 1
ATOM 1493 O O . SER A 1 197 ? -1.701 -0.874 13.788 1.00 92.50 197 SER A O 1
ATOM 1495 N N . ILE A 1 198 ? -3.619 -0.088 12.954 1.00 91.62 198 ILE A N 1
ATOM 1496 C CA . ILE A 1 198 ? -2.996 0.986 12.150 1.00 91.62 198 ILE A CA 1
ATOM 1497 C C . ILE A 1 198 ? -2.078 1.875 13.008 1.00 91.62 198 ILE A C 1
ATOM 1499 O O . ILE A 1 198 ? -0.948 2.157 12.611 1.00 91.62 198 ILE A O 1
ATOM 1503 N N . SER A 1 199 ? -2.522 2.226 14.219 1.00 91.44 199 SER A N 1
ATOM 1504 C CA . SER A 1 199 ? -1.746 3.008 15.193 1.00 91.44 199 SER A CA 1
ATOM 1505 C C . SER A 1 199 ? -0.460 2.321 15.664 1.00 91.44 199 SER A C 1
ATOM 1507 O O . SER A 1 199 ? 0.497 3.003 16.017 1.00 91.44 199 SER A O 1
ATOM 1509 N N . GLU A 1 200 ? -0.417 0.986 15.664 1.00 94.00 200 GLU A N 1
ATOM 1510 C CA . GLU A 1 200 ? 0.787 0.213 15.983 1.00 94.00 200 GLU A CA 1
ATOM 1511 C C . GLU A 1 200 ? 1.676 0.020 14.745 1.00 94.00 200 GLU A C 1
ATOM 1513 O O . GLU A 1 200 ? 2.898 0.006 14.863 1.00 94.00 200 GLU A O 1
ATOM 1518 N N . ILE A 1 201 ? 1.086 -0.117 13.553 1.00 93.62 201 ILE A N 1
ATOM 1519 C CA . ILE A 1 201 ? 1.823 -0.357 12.304 1.00 93.62 201 ILE A CA 1
ATOM 1520 C C . ILE A 1 201 ? 2.643 0.864 11.907 1.00 93.62 201 ILE A C 1
ATOM 1522 O O . ILE A 1 201 ? 3.796 0.709 11.517 1.00 93.62 201 ILE A O 1
ATOM 1526 N N . TYR A 1 202 ? 2.071 2.065 12.012 1.00 93.38 202 TYR A N 1
ATOM 1527 C CA . TYR A 1 202 ? 2.730 3.299 11.590 1.00 93.38 202 TYR A CA 1
ATOM 1528 C C . TYR A 1 202 ? 4.120 3.510 12.233 1.00 93.38 202 TYR A C 1
ATOM 1530 O O . TYR A 1 202 ? 5.106 3.611 11.494 1.00 93.38 202 TYR A O 1
ATOM 1538 N N . PRO A 1 203 ? 4.270 3.496 13.577 1.00 94.88 203 PRO A N 1
ATOM 1539 C CA . PRO A 1 203 ? 5.581 3.654 14.205 1.00 94.88 203 PRO A CA 1
ATOM 1540 C C . PRO A 1 203 ? 6.521 2.476 13.915 1.00 94.88 203 PRO A C 1
ATOM 1542 O O . PRO A 1 203 ? 7.727 2.679 13.788 1.00 94.88 203 PRO A O 1
ATOM 1545 N N . VAL A 1 204 ? 5.994 1.254 13.765 1.00 95.75 204 VAL A N 1
ATOM 1546 C CA . VAL A 1 204 ? 6.811 0.080 13.418 1.00 95.75 204 VAL A CA 1
ATOM 1547 C C . VAL A 1 204 ? 7.365 0.205 12.001 1.00 95.75 204 VAL A C 1
ATOM 1549 O O . VAL A 1 204 ? 8.545 -0.056 11.784 1.00 95.75 204 VAL A O 1
ATOM 1552 N N . TYR A 1 205 ? 6.553 0.648 11.041 1.00 95.88 205 TYR A N 1
ATOM 1553 C CA . TYR A 1 205 ? 7.001 0.883 9.674 1.00 95.88 205 TYR A CA 1
ATOM 1554 C C . TYR A 1 205 ? 8.081 1.967 9.622 1.00 95.88 205 TYR A C 1
ATOM 1556 O O . TYR A 1 205 ? 9.123 1.758 9.001 1.00 95.88 205 TYR A O 1
ATOM 1564 N N . GLY A 1 206 ? 7.877 3.075 10.343 1.00 95.94 206 GLY A N 1
ATOM 1565 C CA . GLY A 1 206 ? 8.881 4.130 10.487 1.00 95.94 206 GLY A CA 1
ATOM 1566 C C . GLY A 1 206 ? 10.197 3.613 11.077 1.00 95.94 206 GLY A C 1
ATOM 1567 O O . GLY A 1 206 ? 11.262 3.904 10.539 1.00 95.94 206 GLY A O 1
ATOM 1568 N N . ALA A 1 207 ? 10.135 2.778 12.118 1.00 96.69 207 ALA A N 1
ATOM 1569 C CA . ALA A 1 207 ? 11.318 2.171 12.726 1.00 96.69 207 ALA A CA 1
ATOM 1570 C C . ALA A 1 207 ? 12.049 1.203 11.776 1.00 96.69 207 ALA A C 1
ATOM 1572 O O . ALA A 1 207 ? 13.277 1.227 11.716 1.00 96.69 207 ALA A O 1
ATOM 1573 N N . ILE A 1 208 ? 11.316 0.388 11.005 1.00 96.00 208 ILE A N 1
ATOM 1574 C CA . ILE A 1 208 ? 11.897 -0.513 9.993 1.00 96.00 208 ILE A CA 1
ATOM 1575 C C . ILE A 1 208 ? 12.631 0.292 8.913 1.00 96.00 208 ILE A C 1
ATOM 1577 O O . ILE A 1 208 ? 13.734 -0.087 8.518 1.00 96.00 208 ILE A O 1
ATOM 1581 N N . CYS A 1 209 ? 12.031 1.392 8.452 1.00 96.00 209 CYS A N 1
ATOM 1582 C CA . CYS A 1 209 ? 12.640 2.275 7.459 1.00 96.00 209 CYS A CA 1
ATOM 1583 C C . CYS A 1 209 ? 13.896 2.956 8.029 1.00 96.00 209 CYS A C 1
ATOM 1585 O O . CYS A 1 209 ? 14.959 2.900 7.414 1.00 96.00 209 CYS A O 1
ATOM 1587 N N . ALA A 1 210 ? 13.814 3.498 9.250 1.00 96.38 210 ALA A N 1
ATOM 1588 C CA . ALA A 1 210 ? 14.937 4.144 9.928 1.00 96.38 210 ALA A CA 1
ATOM 1589 C C . ALA A 1 210 ? 16.115 3.186 10.176 1.00 96.38 210 ALA A C 1
ATOM 1591 O O . ALA A 1 210 ? 17.265 3.557 9.967 1.00 96.38 210 ALA A O 1
ATOM 1592 N N . GLN A 1 211 ? 15.846 1.931 10.555 1.00 96.38 211 GLN A N 1
ATOM 1593 C CA . GLN A 1 211 ? 16.885 0.912 10.754 1.00 96.38 211 GLN A CA 1
ATOM 1594 C C . GLN A 1 211 ? 17.676 0.615 9.470 1.00 96.38 211 GLN A C 1
ATOM 1596 O O . GLN A 1 211 ? 18.804 0.124 9.532 1.00 96.38 211 GLN A O 1
ATOM 1601 N N . ARG A 1 212 ? 17.078 0.877 8.306 1.00 93.19 212 ARG A N 1
ATOM 1602 C CA . ARG A 1 212 ? 17.654 0.580 6.992 1.00 93.19 212 ARG A CA 1
ATOM 1603 C C . ARG A 1 212 ? 18.132 1.812 6.236 1.00 93.19 212 ARG A C 1
ATOM 1605 O O . ARG A 1 212 ? 18.563 1.655 5.099 1.00 93.19 212 ARG A O 1
ATOM 1612 N N . ASP A 1 213 ? 18.086 2.986 6.865 1.00 93.94 213 ASP A N 1
ATOM 1613 C CA . ASP A 1 213 ? 18.401 4.265 6.221 1.00 93.94 213 ASP A CA 1
ATOM 1614 C C . ASP A 1 213 ? 17.547 4.495 4.954 1.00 93.94 213 ASP A C 1
ATOM 1616 O O . ASP A 1 213 ? 18.015 4.911 3.893 1.00 93.94 213 ASP A O 1
ATOM 1620 N N . GLU A 1 214 ? 16.262 4.140 5.049 1.00 93.31 214 GLU A N 1
ATOM 1621 C CA . GLU A 1 214 ? 15.279 4.255 3.974 1.00 93.31 214 GLU A CA 1
ATOM 1622 C C . GLU A 1 214 ? 14.183 5.253 4.352 1.00 93.31 214 GLU A C 1
ATOM 1624 O O . GLU A 1 214 ? 13.777 5.362 5.511 1.00 93.31 214 GLU A O 1
ATOM 1629 N N . LEU A 1 215 ? 13.668 5.974 3.354 1.00 92.81 215 LEU A N 1
ATOM 1630 C CA . LEU A 1 215 ? 12.531 6.866 3.550 1.00 92.81 215 LEU A CA 1
ATOM 1631 C C . LEU A 1 215 ? 11.217 6.081 3.421 1.00 92.81 215 LEU A C 1
ATOM 1633 O O . LEU A 1 215 ? 11.052 5.327 2.455 1.00 92.81 215 LEU A O 1
ATOM 1637 N N . PRO A 1 216 ? 10.260 6.272 4.346 1.00 93.25 216 PRO A N 1
ATOM 1638 C CA . PRO A 1 216 ? 8.936 5.680 4.232 1.00 93.25 216 PRO A CA 1
ATOM 1639 C C . PRO A 1 216 ? 8.244 6.070 2.923 1.00 93.25 216 PRO A C 1
ATOM 1641 O O . PRO A 1 216 ? 8.294 7.223 2.486 1.00 93.25 216 PRO A O 1
ATOM 1644 N N . VAL A 1 217 ? 7.545 5.114 2.311 1.00 93.88 217 VAL A N 1
ATOM 1645 C CA . VAL A 1 217 ? 6.777 5.376 1.091 1.00 93.88 217 VAL A CA 1
ATOM 1646 C C . VAL A 1 217 ? 5.548 6.211 1.448 1.00 93.88 217 VAL A C 1
ATOM 1648 O O . VAL A 1 217 ? 4.631 5.733 2.114 1.00 93.88 217 VAL A O 1
ATOM 1651 N N . GLN A 1 218 ? 5.515 7.455 0.969 1.00 92.88 218 GLN A N 1
ATOM 1652 C CA . GLN A 1 218 ? 4.476 8.431 1.321 1.00 92.88 218 GLN A CA 1
ATOM 1653 C C . GLN A 1 218 ? 3.062 7.971 0.947 1.00 92.88 218 GLN A C 1
ATOM 1655 O O . GLN A 1 218 ? 2.122 8.214 1.695 1.00 92.88 218 GLN A O 1
ATOM 1660 N N . ALA A 1 219 ? 2.907 7.234 -0.158 1.00 91.88 219 ALA A N 1
ATOM 1661 C CA . ALA A 1 219 ? 1.617 6.667 -0.556 1.00 91.88 219 ALA A CA 1
ATOM 1662 C C . ALA A 1 219 ? 1.040 5.712 0.507 1.00 91.88 219 ALA A C 1
ATOM 1664 O O . ALA A 1 219 ? -0.159 5.728 0.773 1.00 91.88 219 ALA A O 1
ATOM 1665 N N . ILE A 1 220 ? 1.900 4.922 1.160 1.00 93.12 220 ILE A N 1
ATOM 1666 C CA . ILE A 1 220 ? 1.491 3.999 2.225 1.00 93.12 220 ILE A CA 1
ATOM 1667 C C . ILE A 1 220 ? 1.067 4.781 3.466 1.00 93.12 220 ILE A C 1
ATOM 1669 O O . ILE A 1 220 ? 0.031 4.471 4.051 1.00 93.12 220 ILE A O 1
ATOM 1673 N N . ILE A 1 221 ? 1.842 5.803 3.842 1.00 93.25 221 ILE A N 1
ATOM 1674 C CA . ILE A 1 221 ? 1.531 6.681 4.978 1.00 93.25 221 ILE A CA 1
ATOM 1675 C C . ILE A 1 221 ? 0.176 7.355 4.771 1.00 93.25 221 ILE A C 1
ATOM 1677 O O . ILE A 1 221 ? -0.723 7.183 5.593 1.00 93.25 221 ILE A O 1
ATOM 1681 N N . ALA A 1 222 ? -0.000 8.027 3.634 1.00 92.12 222 ALA A N 1
ATOM 1682 C CA . ALA A 1 222 ? -1.241 8.713 3.303 1.00 92.12 222 ALA A CA 1
ATOM 1683 C C . ALA A 1 222 ? -2.435 7.749 3.312 1.00 92.12 222 ALA A C 1
ATOM 1685 O O . ALA A 1 222 ? -3.535 8.108 3.724 1.00 92.12 222 ALA A O 1
ATOM 1686 N N . GLN A 1 223 ? -2.248 6.501 2.880 1.00 91.19 223 GLN A N 1
ATOM 1687 C CA . GLN A 1 223 ? -3.317 5.512 2.920 1.00 91.19 223 GLN A CA 1
ATOM 1688 C C . GLN A 1 223 ? -3.637 5.031 4.339 1.00 91.19 223 GLN A C 1
ATOM 1690 O O . GLN A 1 223 ? -4.811 4.846 4.657 1.00 91.19 223 GLN A O 1
ATOM 1695 N N . MET A 1 224 ? -2.629 4.841 5.193 1.00 91.31 224 MET A N 1
ATOM 1696 C CA . MET A 1 224 ? -2.837 4.516 6.607 1.00 91.31 224 MET A CA 1
ATOM 1697 C C . MET A 1 224 ? -3.618 5.625 7.319 1.00 91.31 224 MET A C 1
ATOM 1699 O O . MET A 1 224 ? -4.576 5.322 8.026 1.00 91.31 224 MET A O 1
ATOM 1703 N N . GLU A 1 225 ? -3.260 6.888 7.079 1.00 90.44 225 GLU A N 1
ATOM 1704 C CA . GLU A 1 225 ? -3.953 8.061 7.626 1.00 90.44 225 GLU A CA 1
ATOM 1705 C C . GLU A 1 225 ? -5.398 8.152 7.116 1.00 90.44 225 GLU A C 1
ATOM 1707 O O . GLU A 1 225 ? -6.334 8.199 7.911 1.00 90.44 225 GLU A O 1
ATOM 1712 N N . ASN A 1 226 ? -5.609 8.048 5.799 1.00 88.75 226 ASN A N 1
ATOM 1713 C CA . ASN A 1 226 ? -6.952 8.062 5.212 1.00 88.75 226 ASN A CA 1
ATOM 1714 C C . ASN A 1 226 ? -7.841 6.928 5.748 1.00 88.75 226 ASN A C 1
ATOM 1716 O O . ASN A 1 226 ? -9.028 7.135 5.995 1.00 88.75 226 ASN A O 1
ATOM 1720 N N . GLN A 1 227 ? -7.298 5.717 5.928 1.00 86.44 227 GLN A N 1
ATOM 1721 C CA . GLN A 1 227 ? -8.065 4.603 6.496 1.00 86.44 227 GLN A CA 1
ATOM 1722 C C . GLN A 1 227 ? -8.394 4.827 7.969 1.00 86.44 227 GLN A C 1
ATOM 1724 O O . GLN A 1 227 ? -9.488 4.459 8.392 1.00 86.44 227 GLN A O 1
ATOM 1729 N N . PHE A 1 228 ? -7.475 5.430 8.723 1.00 85.44 228 PHE A N 1
ATOM 1730 C CA . PHE A 1 228 ? -7.695 5.786 10.118 1.00 85.44 228 PHE A CA 1
ATOM 1731 C C . PHE A 1 228 ? -8.828 6.813 10.274 1.00 85.44 228 PHE A C 1
ATOM 1733 O O . PHE A 1 228 ? -9.627 6.700 11.200 1.00 85.44 228 PHE A O 1
ATOM 1740 N N . GLU A 1 229 ? -8.941 7.770 9.347 1.00 84.38 229 GLU A N 1
ATOM 1741 C CA . GLU A 1 229 ? -10.004 8.784 9.354 1.00 84.38 229 GLU A CA 1
ATOM 1742 C C . GLU A 1 229 ? -11.358 8.262 8.841 1.00 84.38 229 GLU A C 1
ATOM 1744 O O . GLU A 1 229 ? -12.401 8.569 9.417 1.00 84.38 229 GLU A O 1
ATOM 1749 N N . GLN A 1 230 ? -11.370 7.488 7.749 1.00 76.06 230 GLN A N 1
ATOM 1750 C CA . GLN A 1 230 ? -12.609 7.110 7.051 1.00 76.06 230 GLN A CA 1
ATOM 1751 C C . GLN A 1 230 ? -13.305 5.886 7.640 1.00 76.06 230 GLN A C 1
ATOM 1753 O O . GLN A 1 230 ? -14.532 5.777 7.601 1.00 76.06 230 GLN A O 1
ATOM 1758 N N . ALA A 1 231 ? -12.534 4.922 8.131 1.00 59.97 231 ALA A N 1
ATOM 1759 C CA . ALA A 1 231 ? -13.071 3.682 8.640 1.00 59.97 231 ALA A CA 1
ATOM 1760 C C . ALA A 1 231 ? -12.786 3.636 10.134 1.00 59.97 231 ALA A C 1
ATOM 1762 O O . ALA A 1 231 ? -11.639 3.496 10.535 1.00 59.97 231 ALA A O 1
ATOM 1763 N N . GLY A 1 232 ? -13.820 3.566 10.974 1.00 64.94 232 GLY A N 1
ATOM 1764 C CA . GLY A 1 232 ? -13.678 3.112 12.370 1.00 64.94 232 GLY A CA 1
ATOM 1765 C C . GLY A 1 232 ? -13.121 1.675 12.513 1.00 64.94 232 GLY A C 1
ATOM 1766 O O . GLY A 1 232 ? -13.285 1.033 13.546 1.00 64.94 232 GLY A O 1
ATOM 1767 N N . SER A 1 233 ? -12.510 1.131 11.453 1.00 68.12 233 SER A N 1
ATOM 1768 C CA . SER A 1 233 ? -11.734 -0.095 11.395 1.00 68.12 233 SER A CA 1
ATOM 1769 C C . SER A 1 233 ? -10.309 0.193 11.852 1.00 68.12 233 SER A C 1
ATOM 1771 O O . SER A 1 233 ? -9.537 0.849 11.164 1.00 68.12 233 SER A O 1
ATOM 1773 N N . ASN A 1 234 ? -9.915 -0.425 12.961 1.00 83.06 234 ASN A N 1
ATOM 1774 C CA . ASN A 1 234 ? -8.554 -0.334 13.495 1.00 83.06 234 ASN A CA 1
ATOM 1775 C C . ASN A 1 234 ? -7.480 -1.029 12.628 1.00 83.06 234 ASN A C 1
ATOM 1777 O O . ASN A 1 234 ? -6.321 -1.072 13.035 1.00 83.06 234 ASN A O 1
ATOM 1781 N N . TYR A 1 235 ? -7.839 -1.604 11.474 1.00 87.81 235 TYR A N 1
ATOM 1782 C CA . TYR A 1 235 ? -6.979 -2.474 10.663 1.00 87.81 235 TYR A CA 1
ATOM 1783 C C . TYR A 1 235 ? -6.917 -2.036 9.197 1.00 87.81 235 TYR A C 1
ATOM 1785 O O . TYR A 1 235 ? -7.953 -1.738 8.594 1.00 87.81 235 TYR A O 1
ATOM 1793 N N . LEU A 1 236 ? -5.712 -2.088 8.624 1.00 88.81 236 LEU A N 1
ATOM 1794 C CA . LEU A 1 236 ? -5.426 -1.763 7.226 1.00 88.81 236 LEU A CA 1
ATOM 1795 C C . LEU A 1 236 ? -5.776 -2.955 6.322 1.00 88.81 236 LEU A C 1
ATOM 1797 O O . LEU A 1 236 ? -4.997 -3.896 6.182 1.00 88.81 236 LEU A O 1
ATOM 1801 N N . LYS A 1 237 ? -6.965 -2.931 5.710 1.00 91.62 237 LYS A N 1
ATOM 1802 C CA . LYS A 1 237 ? -7.457 -4.056 4.886 1.00 91.62 237 LYS A CA 1
ATOM 1803 C C . LYS A 1 237 ? -7.041 -3.973 3.426 1.00 91.62 237 LYS A C 1
ATOM 1805 O O . LYS A 1 237 ? -6.928 -4.999 2.762 1.00 91.62 237 LYS A O 1
ATOM 1810 N N . THR A 1 238 ? -6.912 -2.764 2.899 1.00 93.19 238 THR A N 1
ATOM 1811 C CA . THR A 1 238 ? -6.611 -2.525 1.487 1.00 93.19 238 THR A CA 1
ATOM 1812 C C . THR A 1 238 ? -5.424 -1.590 1.409 1.00 93.19 238 THR A C 1
ATOM 1814 O O . THR A 1 238 ? -5.457 -0.539 2.044 1.00 93.19 238 THR A O 1
ATOM 1817 N N . LEU A 1 239 ? -4.413 -1.973 0.632 1.00 94.62 239 LEU A N 1
ATOM 1818 C CA . LEU A 1 239 ? -3.245 -1.160 0.326 1.00 94.62 239 LEU A CA 1
ATOM 1819 C C . LEU A 1 239 ? -3.115 -1.022 -1.195 1.00 94.62 239 LEU A C 1
ATOM 1821 O O . LEU A 1 239 ? -3.111 -2.019 -1.915 1.00 94.62 239 LEU A O 1
ATOM 1825 N N . ILE A 1 240 ? -3.062 0.217 -1.672 1.00 94.75 240 ILE A N 1
ATOM 1826 C CA . ILE A 1 240 ? -3.007 0.596 -3.081 1.00 94.75 240 ILE A CA 1
ATOM 1827 C C . ILE A 1 240 ? -1.792 1.500 -3.241 1.00 94.75 240 ILE A C 1
ATOM 1829 O O . ILE A 1 240 ? -1.754 2.598 -2.696 1.00 94.75 240 ILE A O 1
ATOM 1833 N N . ILE A 1 241 ? -0.799 1.038 -3.989 1.00 92.88 241 ILE A N 1
ATOM 1834 C CA . ILE A 1 241 ? 0.421 1.796 -4.249 1.00 92.88 241 ILE A CA 1
ATOM 1835 C C . ILE A 1 241 ? 0.540 1.932 -5.769 1.00 92.88 241 ILE A C 1
ATOM 1837 O O . ILE A 1 241 ? 1.187 1.098 -6.394 1.00 92.88 241 ILE A O 1
ATOM 1841 N N . PRO A 1 242 ? -0.141 2.910 -6.388 1.00 87.56 242 PRO A N 1
ATOM 1842 C CA . PRO A 1 242 ? -0.068 3.101 -7.829 1.00 87.56 242 PRO A CA 1
ATOM 1843 C C . PRO A 1 242 ? 1.182 3.906 -8.200 1.00 87.56 242 PRO A C 1
ATOM 1845 O O . PRO A 1 242 ? 1.528 4.858 -7.499 1.00 87.56 242 PRO A O 1
ATOM 1848 N N . ASP A 1 243 ? 1.833 3.540 -9.305 1.00 90.25 243 ASP A N 1
ATOM 1849 C CA . ASP A 1 243 ? 2.875 4.332 -9.982 1.00 90.25 243 ASP A CA 1
ATOM 1850 C C . ASP A 1 243 ? 4.097 4.699 -9.105 1.00 90.25 243 ASP A C 1
ATOM 1852 O O . ASP A 1 243 ? 4.841 5.641 -9.390 1.00 90.25 243 ASP A O 1
ATOM 1856 N N . VAL A 1 244 ? 4.330 3.963 -8.012 1.00 93.19 244 VAL A N 1
ATOM 1857 C CA . VAL A 1 244 ? 5.514 4.145 -7.161 1.00 93.19 244 VAL A CA 1
ATOM 1858 C C . VAL A 1 244 ? 6.591 3.163 -7.588 1.00 93.19 244 VAL A C 1
ATOM 1860 O O . VAL A 1 244 ? 6.431 1.957 -7.414 1.00 93.19 244 VAL A O 1
ATOM 1863 N N . VAL A 1 245 ? 7.724 3.681 -8.060 1.00 93.19 245 VAL A N 1
ATOM 1864 C CA . VAL A 1 245 ? 8.899 2.868 -8.396 1.00 93.19 245 VAL A CA 1
ATOM 1865 C C . VAL A 1 245 ? 9.463 2.224 -7.127 1.00 93.19 245 VAL A C 1
ATOM 1867 O O . VAL A 1 245 ? 10.002 2.900 -6.241 1.00 93.19 245 VAL A O 1
ATOM 1870 N N . VAL A 1 246 ? 9.336 0.902 -7.026 1.00 91.69 246 VAL A N 1
ATOM 1871 C CA . VAL A 1 246 ? 9.839 0.131 -5.890 1.00 91.69 246 VAL A CA 1
ATOM 1872 C C . VAL A 1 246 ? 11.288 -0.262 -6.155 1.00 91.69 246 VAL A C 1
ATOM 1874 O O . VAL A 1 246 ? 11.587 -1.152 -6.940 1.00 91.69 246 VAL A O 1
ATOM 1877 N N . ASN A 1 247 ? 12.206 0.396 -5.451 1.00 91.19 247 ASN A N 1
ATOM 1878 C CA . ASN A 1 247 ? 13.633 0.095 -5.535 1.00 91.19 247 ASN A CA 1
ATOM 1879 C C . ASN A 1 247 ? 14.035 -1.088 -4.639 1.00 91.19 247 ASN A C 1
ATOM 1881 O O . ASN A 1 247 ? 13.421 -1.348 -3.600 1.00 91.19 247 ASN A O 1
ATOM 1885 N N . SER A 1 248 ? 15.178 -1.710 -4.953 1.00 89.69 248 SER A N 1
ATOM 1886 C CA . SER A 1 248 ? 15.799 -2.787 -4.157 1.00 89.69 248 SER A CA 1
ATOM 1887 C C . SER A 1 248 ? 16.128 -2.408 -2.706 1.00 89.69 248 SER A C 1
ATOM 1889 O O . SER A 1 248 ? 16.435 -3.284 -1.898 1.00 89.69 248 SER A O 1
ATOM 1891 N N . LYS A 1 249 ? 16.117 -1.112 -2.378 1.00 89.19 249 LYS A N 1
ATOM 1892 C CA . LYS A 1 249 ? 16.214 -0.616 -1.001 1.00 89.19 249 LYS A CA 1
ATOM 1893 C C . LYS A 1 249 ? 14.852 -0.794 -0.322 1.00 89.19 249 LYS A C 1
ATOM 1895 O O . LYS A 1 249 ? 14.649 -1.767 0.399 1.00 89.19 249 LYS A O 1
ATOM 1900 N N . ASN A 1 250 ? 13.875 0.009 -0.747 1.00 92.31 250 ASN A N 1
ATOM 1901 C CA . ASN A 1 250 ? 12.505 0.048 -0.226 1.00 92.31 250 ASN A CA 1
ATOM 1902 C C . ASN A 1 250 ? 11.845 -1.333 -0.100 1.00 92.31 250 ASN A C 1
ATOM 1904 O O . ASN A 1 250 ? 11.091 -1.571 0.845 1.00 92.31 250 ASN A O 1
ATOM 1908 N N . ILE A 1 251 ? 12.134 -2.262 -1.019 1.00 95.12 251 ILE A N 1
ATOM 1909 C CA . ILE A 1 251 ? 11.587 -3.622 -0.982 1.00 95.12 251 ILE A CA 1
ATOM 1910 C C . ILE A 1 251 ? 11.845 -4.328 0.353 1.00 95.12 251 ILE A C 1
ATOM 1912 O O . ILE A 1 251 ? 10.977 -5.057 0.830 1.00 95.12 251 ILE A O 1
ATOM 1916 N N . ARG A 1 252 ? 12.999 -4.107 0.997 1.00 94.38 252 ARG A N 1
ATOM 1917 C CA . ARG A 1 252 ? 13.316 -4.739 2.284 1.00 94.38 252 ARG A CA 1
ATOM 1918 C C . ARG A 1 252 ? 12.412 -4.206 3.383 1.00 94.38 252 ARG A C 1
ATOM 1920 O O . ARG A 1 252 ? 11.897 -4.996 4.179 1.00 94.38 252 ARG A O 1
ATOM 1927 N N . SER A 1 253 ? 12.197 -2.895 3.420 1.00 95.81 253 SER A N 1
ATOM 1928 C CA . SER A 1 253 ? 11.283 -2.266 4.374 1.00 95.81 253 SER A CA 1
ATOM 1929 C C . SER A 1 253 ? 9.835 -2.685 4.140 1.00 95.81 253 SER A C 1
ATOM 1931 O O . SER A 1 253 ? 9.154 -3.047 5.096 1.00 95.81 253 SER A O 1
ATOM 1933 N N . LEU A 1 254 ? 9.397 -2.769 2.880 1.00 95.31 254 LEU A N 1
ATOM 1934 C CA . LEU A 1 254 ? 8.072 -3.293 2.525 1.00 95.31 254 LEU A CA 1
ATOM 1935 C C . LEU A 1 254 ? 7.902 -4.765 2.913 1.00 95.31 254 LEU A C 1
ATOM 1937 O O . LEU A 1 254 ? 6.875 -5.142 3.463 1.00 95.31 254 LEU A O 1
ATOM 1941 N N . THR A 1 255 ? 8.924 -5.589 2.694 1.00 95.81 255 THR A N 1
ATOM 1942 C CA . THR A 1 255 ? 8.929 -7.001 3.106 1.00 95.81 255 THR A CA 1
ATOM 1943 C C . THR A 1 255 ? 8.789 -7.118 4.627 1.00 95.81 255 THR A C 1
ATOM 1945 O O . THR A 1 255 ? 8.000 -7.920 5.116 1.00 95.81 255 THR A O 1
ATOM 1948 N N . GLY A 1 256 ? 9.500 -6.275 5.387 1.00 95.44 256 GLY A N 1
ATOM 1949 C CA . GLY A 1 256 ? 9.374 -6.220 6.847 1.00 95.44 256 GLY A CA 1
ATOM 1950 C C . GLY A 1 256 ? 7.984 -5.782 7.311 1.00 95.44 256 GLY A C 1
ATOM 1951 O O . GLY A 1 256 ? 7.457 -6.342 8.267 1.00 95.44 256 GLY A O 1
ATOM 1952 N N . LEU A 1 257 ? 7.373 -4.828 6.605 1.00 95.44 257 LEU A N 1
ATOM 1953 C CA . LEU A 1 257 ? 6.001 -4.401 6.856 1.00 95.44 257 LEU A CA 1
ATOM 1954 C C . LEU A 1 257 ? 5.005 -5.537 6.584 1.00 95.44 257 LEU A C 1
ATOM 1956 O O . LEU A 1 257 ? 4.205 -5.852 7.455 1.00 95.44 257 LEU A O 1
ATOM 1960 N N . PHE A 1 258 ? 5.065 -6.183 5.416 1.00 95.31 258 PHE A N 1
ATOM 1961 C CA . PHE A 1 258 ? 4.111 -7.227 5.009 1.00 95.31 258 PHE A CA 1
ATOM 1962 C C . PHE A 1 258 ? 4.218 -8.540 5.787 1.00 95.31 258 PHE A C 1
ATOM 1964 O O . PHE A 1 258 ? 3.257 -9.313 5.801 1.00 95.31 258 PHE A O 1
ATOM 1971 N N . ALA A 1 259 ? 5.348 -8.777 6.454 1.00 94.56 259 ALA A N 1
ATOM 1972 C CA . ALA A 1 259 ? 5.498 -9.878 7.400 1.00 94.56 259 ALA A CA 1
ATOM 1973 C C . ALA A 1 259 ? 4.660 -9.671 8.681 1.00 94.56 259 ALA A C 1
ATOM 1975 O O . ALA A 1 259 ? 4.354 -10.630 9.393 1.00 94.56 259 ALA A O 1
ATOM 1976 N N . LEU A 1 260 ? 4.254 -8.432 8.990 1.00 94.12 260 LEU A N 1
ATOM 1977 C CA . LEU A 1 260 ? 3.377 -8.146 10.123 1.00 94.12 260 LEU A CA 1
ATOM 1978 C C . LEU A 1 260 ? 1.945 -8.612 9.834 1.00 94.12 260 LEU A C 1
ATOM 1980 O O . LEU A 1 260 ? 1.401 -8.422 8.748 1.00 94.12 260 LEU A O 1
ATOM 1984 N N . ASN A 1 261 ? 1.283 -9.174 10.846 1.00 92.00 261 ASN A N 1
ATOM 1985 C CA . ASN A 1 261 ? -0.112 -9.584 10.726 1.00 92.00 261 ASN A CA 1
ATOM 1986 C C . ASN A 1 261 ? -1.049 -8.428 11.096 1.00 92.00 261 ASN A C 1
ATOM 1988 O O . ASN A 1 261 ? -1.381 -8.237 12.264 1.00 92.00 261 ASN A O 1
ATOM 1992 N N . PHE A 1 262 ? -1.488 -7.662 10.103 1.00 91.81 262 PHE A N 1
ATOM 1993 C CA . PHE A 1 262 ? -2.483 -6.598 10.285 1.00 91.81 262 PHE A CA 1
ATOM 1994 C C . PHE A 1 262 ? -3.775 -6.800 9.483 1.00 91.81 262 PHE A C 1
ATOM 1996 O O . PHE A 1 262 ? -4.638 -5.925 9.464 1.00 91.81 262 PHE A O 1
ATOM 2003 N N . GLY A 1 263 ? -3.951 -7.975 8.866 1.00 90.88 263 GLY A N 1
ATOM 2004 C CA . GLY A 1 263 ? -5.189 -8.328 8.166 1.00 90.88 263 GLY A CA 1
ATOM 2005 C C . GLY A 1 263 ? -5.337 -7.707 6.776 1.00 90.88 263 GLY A C 1
ATOM 2006 O O . GLY A 1 263 ? -6.457 -7.378 6.380 1.00 90.88 263 GLY A O 1
ATOM 2007 N N . LEU A 1 264 ? -4.232 -7.550 6.042 1.00 94.38 264 LEU A N 1
ATOM 2008 C CA . LEU A 1 264 ? -4.246 -7.068 4.664 1.00 94.38 264 LEU A CA 1
ATOM 2009 C C . LEU A 1 264 ? -4.997 -8.062 3.771 1.00 94.38 264 LEU A C 1
ATOM 2011 O O . LEU A 1 264 ? -4.549 -9.184 3.593 1.00 94.38 264 LEU A O 1
ATOM 2015 N N . SER A 1 265 ? -6.122 -7.648 3.193 1.00 94.75 265 SER A N 1
ATOM 2016 C CA . SER A 1 265 ? -6.965 -8.476 2.318 1.00 94.75 265 SER A CA 1
ATOM 2017 C C . SER A 1 265 ? -6.718 -8.177 0.839 1.00 94.75 265 SER A C 1
ATOM 2019 O O . SER A 1 265 ? -6.740 -9.095 0.019 1.00 94.75 265 SER A O 1
ATOM 2021 N N . ARG A 1 266 ? -6.435 -6.917 0.490 1.00 95.81 266 ARG A N 1
ATOM 2022 C CA . ARG A 1 266 ? -6.246 -6.470 -0.895 1.00 95.81 266 ARG A CA 1
ATOM 2023 C C . ARG A 1 266 ? -4.961 -5.660 -1.045 1.00 95.81 266 ARG A C 1
ATOM 2025 O O . ARG A 1 266 ? -4.798 -4.657 -0.355 1.00 95.81 266 ARG A O 1
ATOM 2032 N N . LEU A 1 267 ? -4.098 -6.063 -1.974 1.00 96.19 267 LEU A N 1
ATOM 2033 C CA . LEU A 1 267 ? -2.850 -5.379 -2.312 1.00 96.19 267 LEU A CA 1
ATOM 2034 C C . LEU A 1 267 ? -2.803 -5.071 -3.811 1.00 96.19 267 LEU A C 1
ATOM 2036 O O . LEU A 1 267 ? -2.967 -5.973 -4.630 1.00 96.19 267 LEU A O 1
ATOM 2040 N N . ILE A 1 268 ? -2.582 -3.803 -4.155 1.00 96.56 268 ILE A N 1
ATOM 2041 C CA . ILE A 1 268 ? -2.475 -3.317 -5.536 1.00 96.56 268 ILE A CA 1
ATOM 2042 C C . ILE A 1 268 ? -1.100 -2.669 -5.709 1.00 96.56 268 ILE A C 1
ATOM 2044 O O . ILE A 1 268 ? -0.809 -1.669 -5.053 1.00 96.56 268 ILE A O 1
ATOM 2048 N N . LEU A 1 269 ? -0.270 -3.258 -6.565 1.00 95.56 269 LEU A N 1
ATOM 2049 C CA . LEU A 1 269 ? 1.091 -2.830 -6.894 1.00 95.56 269 LEU A CA 1
ATOM 2050 C C . LEU A 1 269 ? 1.208 -2.658 -8.412 1.00 95.56 269 LEU A C 1
ATOM 2052 O O . LEU A 1 269 ? 1.949 -3.381 -9.087 1.00 95.56 269 LEU A O 1
ATOM 2056 N N . ASP A 1 270 ? 0.399 -1.758 -8.956 1.00 95.69 270 ASP A N 1
ATOM 2057 C CA . ASP A 1 270 ? 0.320 -1.550 -10.396 1.00 95.69 270 ASP A CA 1
ATOM 2058 C C . ASP A 1 270 ? 1.369 -0.522 -10.843 1.00 95.69 270 ASP A C 1
ATOM 2060 O O . ASP A 1 270 ? 1.502 0.539 -10.237 1.00 95.69 270 ASP A O 1
ATOM 2064 N N . ASP A 1 271 ? 2.095 -0.858 -11.914 1.00 95.94 271 ASP A N 1
ATOM 2065 C CA . ASP A 1 271 ? 3.162 -0.029 -12.509 1.00 95.94 271 ASP A CA 1
ATOM 2066 C C . ASP A 1 271 ? 4.262 0.405 -11.511 1.00 95.94 271 ASP A C 1
ATOM 2068 O O . ASP A 1 271 ? 4.772 1.522 -11.529 1.00 95.94 271 ASP A O 1
ATOM 2072 N N . CYS A 1 272 ? 4.648 -0.509 -10.616 1.00 95.88 272 CYS A N 1
ATOM 2073 C CA . CYS A 1 272 ? 5.644 -0.274 -9.565 1.00 95.88 272 CYS A CA 1
ATOM 2074 C C . CYS A 1 272 ? 7.092 -0.616 -9.964 1.00 95.88 272 CYS A C 1
ATOM 2076 O O . CYS A 1 272 ? 7.983 -0.615 -9.112 1.00 95.88 272 CYS A O 1
ATOM 2078 N N . ASP A 1 273 ? 7.328 -0.951 -11.234 1.00 95.12 273 ASP A N 1
ATOM 2079 C CA . ASP A 1 273 ? 8.608 -1.431 -11.775 1.00 95.12 273 ASP A CA 1
ATOM 2080 C C . ASP A 1 273 ? 9.209 -2.639 -11.016 1.00 95.12 273 ASP A C 1
ATOM 2082 O O . ASP A 1 273 ? 10.423 -2.769 -10.853 1.00 95.12 273 ASP A O 1
ATOM 2086 N N . ILE A 1 274 ? 8.345 -3.540 -10.535 1.00 96.00 274 ILE A N 1
ATOM 2087 C CA . ILE A 1 274 ? 8.747 -4.695 -9.720 1.00 96.00 274 ILE A CA 1
ATOM 2088 C C . ILE A 1 274 ? 9.478 -5.741 -10.572 1.00 96.00 274 ILE A C 1
ATOM 2090 O O . ILE A 1 274 ? 8.975 -6.202 -11.597 1.00 96.00 274 ILE A O 1
ATOM 2094 N N . GLU A 1 275 ? 10.644 -6.165 -10.087 1.00 96.44 275 GLU A N 1
ATOM 2095 C CA . GLU A 1 275 ? 11.465 -7.240 -10.657 1.00 96.44 275 GLU A CA 1
ATOM 2096 C C . GLU A 1 275 ? 11.190 -8.601 -9.997 1.00 96.44 275 GLU A C 1
ATOM 2098 O O . GLU A 1 275 ? 10.747 -8.673 -8.848 1.00 96.44 275 GLU A O 1
ATOM 2103 N N . ASP A 1 276 ? 11.531 -9.694 -10.687 1.00 97.12 276 ASP A N 1
ATOM 2104 C CA . ASP A 1 276 ? 11.310 -11.075 -10.221 1.00 97.12 276 ASP A CA 1
ATOM 2105 C C . ASP A 1 276 ? 11.870 -11.334 -8.810 1.00 97.12 276 ASP A C 1
ATOM 2107 O O . ASP A 1 276 ? 11.178 -11.869 -7.939 1.00 97.12 276 ASP A O 1
ATOM 2111 N N . THR A 1 277 ? 13.099 -10.879 -8.544 1.00 96.06 277 THR A N 1
ATOM 2112 C CA . THR A 1 277 ? 13.767 -11.026 -7.239 1.00 96.06 277 THR A CA 1
ATOM 2113 C C . THR A 1 277 ? 13.033 -10.280 -6.122 1.00 96.06 277 THR A C 1
ATOM 2115 O O . THR A 1 277 ? 12.946 -10.755 -4.985 1.00 96.06 277 THR A O 1
ATOM 2118 N N . MET A 1 278 ? 12.491 -9.100 -6.433 1.00 96.31 278 MET A N 1
ATOM 2119 C CA . MET A 1 278 ? 11.729 -8.290 -5.482 1.00 96.31 278 MET A CA 1
ATOM 2120 C C . MET A 1 278 ? 10.378 -8.933 -5.18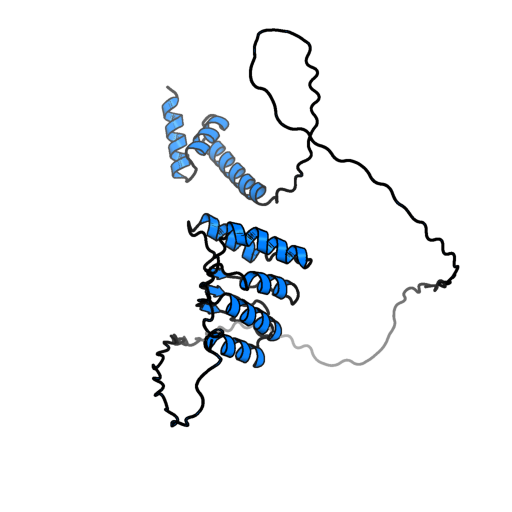8 1.00 96.31 278 MET A C 1
ATOM 2122 O O . MET A 1 278 ? 9.972 -9.029 -4.028 1.00 96.31 278 MET A O 1
ATOM 2126 N N . LEU A 1 279 ? 9.718 -9.438 -6.231 1.00 96.44 279 LEU A N 1
ATOM 2127 C CA . LEU A 1 279 ? 8.456 -10.150 -6.117 1.00 96.44 279 LEU A CA 1
ATOM 2128 C C . LEU A 1 279 ? 8.600 -11.407 -5.252 1.00 96.44 279 LEU A C 1
ATOM 2130 O O . LEU A 1 279 ? 7.769 -11.635 -4.378 1.00 96.44 279 LEU A O 1
ATOM 2134 N N . GLY A 1 280 ? 9.685 -12.171 -5.413 1.00 96.56 280 GLY A N 1
ATOM 2135 C CA . GLY A 1 280 ? 9.984 -13.323 -4.557 1.00 96.56 280 GLY A CA 1
ATOM 2136 C C . GLY A 1 280 ? 10.090 -12.957 -3.069 1.00 96.56 280 GLY A C 1
ATOM 2137 O O . GLY A 1 280 ? 9.530 -13.654 -2.218 1.00 96.56 280 GLY A O 1
ATOM 2138 N N . CYS A 1 281 ? 10.742 -11.832 -2.745 1.00 96.56 281 CYS A N 1
ATOM 2139 C CA . CYS A 1 281 ? 10.812 -11.316 -1.373 1.00 96.56 281 CYS A CA 1
ATOM 2140 C C . CYS A 1 281 ? 9.427 -10.934 -0.826 1.00 96.56 281 CYS A C 1
ATOM 2142 O O . CYS A 1 281 ? 9.075 -11.337 0.285 1.00 96.56 281 CYS A O 1
ATOM 2144 N N . LEU A 1 282 ? 8.627 -10.209 -1.618 1.00 95.94 282 LEU A N 1
ATOM 2145 C CA . LEU A 1 282 ? 7.273 -9.797 -1.237 1.00 95.94 282 LEU A CA 1
ATOM 2146 C C . LEU A 1 282 ? 6.358 -10.995 -1.002 1.00 95.94 282 LEU A C 1
ATOM 2148 O O . LEU A 1 282 ? 5.700 -11.065 0.033 1.00 95.94 282 LEU A O 1
ATOM 2152 N N . MET A 1 283 ? 6.348 -11.957 -1.927 1.00 96.12 283 MET A N 1
ATOM 2153 C CA . MET A 1 283 ? 5.526 -13.163 -1.816 1.00 96.12 283 MET A CA 1
ATOM 2154 C C . MET A 1 283 ? 5.876 -13.956 -0.555 1.00 96.12 283 MET A C 1
ATOM 2156 O O . MET A 1 283 ? 4.979 -14.418 0.147 1.00 96.12 283 MET A O 1
ATOM 2160 N N . LYS A 1 284 ? 7.168 -14.062 -0.213 1.00 95.44 284 LYS A N 1
ATOM 2161 C CA . LYS A 1 284 ? 7.606 -14.738 1.013 1.00 95.44 284 LYS A CA 1
ATOM 2162 C C . LYS A 1 284 ? 7.057 -14.063 2.274 1.00 95.44 284 LYS A C 1
ATOM 2164 O O . LYS A 1 284 ? 6.508 -14.763 3.118 1.00 95.44 284 LYS A O 1
ATOM 2169 N N . ALA A 1 285 ? 7.164 -12.740 2.391 1.00 95.69 285 ALA A N 1
ATOM 2170 C CA . ALA A 1 285 ? 6.618 -12.015 3.543 1.00 95.69 285 ALA A CA 1
ATOM 2171 C C . ALA A 1 285 ? 5.086 -12.071 3.609 1.00 95.69 285 ALA A C 1
ATOM 2173 O O . ALA A 1 285 ? 4.515 -12.262 4.680 1.00 95.69 285 ALA A O 1
ATOM 2174 N N . LEU A 1 286 ? 4.405 -11.975 2.466 1.00 95.19 286 LEU A N 1
ATOM 2175 C CA . LEU A 1 286 ? 2.946 -12.098 2.407 1.00 95.19 286 LEU A CA 1
ATOM 2176 C C . LEU A 1 286 ? 2.469 -13.506 2.794 1.00 95.19 286 LEU A C 1
ATOM 2178 O O . LEU A 1 286 ? 1.415 -13.648 3.414 1.00 95.19 286 LEU A O 1
ATOM 2182 N N . SER A 1 287 ? 3.245 -14.554 2.492 1.00 94.25 287 SER A N 1
ATOM 2183 C CA . SER A 1 287 ? 2.957 -15.910 2.978 1.00 94.25 287 SER A CA 1
ATOM 2184 C C . SER A 1 287 ? 3.057 -16.032 4.501 1.00 94.25 287 SER A C 1
ATOM 2186 O O . SER A 1 287 ? 2.386 -16.882 5.076 1.00 94.25 287 SER A O 1
ATOM 2188 N N . GLU A 1 288 ? 3.890 -15.223 5.163 1.00 92.62 288 GLU A N 1
ATOM 2189 C CA . GLU A 1 288 ? 4.022 -15.248 6.626 1.00 92.62 288 GLU A CA 1
ATOM 2190 C C . GLU A 1 288 ? 2.792 -14.644 7.312 1.00 92.62 288 GLU A C 1
ATOM 2192 O O . GLU A 1 288 ? 2.337 -15.162 8.334 1.00 92.62 288 GLU A O 1
ATOM 2197 N N . SER A 1 289 ? 2.212 -13.586 6.734 1.00 91.44 289 SER A N 1
ATOM 2198 C CA . SER A 1 289 ? 0.990 -12.981 7.268 1.00 91.44 289 SER A CA 1
ATOM 2199 C C . SER A 1 289 ? -0.273 -13.770 6.910 1.00 91.44 289 SER A C 1
ATOM 2201 O O . SER A 1 289 ? -1.215 -13.756 7.702 1.00 91.44 289 SER A O 1
ATOM 2203 N N . ASN A 1 290 ? -0.294 -14.469 5.765 1.00 92.06 290 ASN A N 1
ATOM 2204 C CA . ASN A 1 290 ? -1.377 -15.346 5.290 1.00 92.06 290 ASN A CA 1
ATOM 2205 C C . ASN A 1 290 ? -2.788 -14.727 5.407 1.00 92.06 290 ASN A C 1
ATOM 2207 O O . ASN A 1 290 ? -3.742 -15.356 5.866 1.00 92.06 290 ASN A O 1
ATOM 2211 N N . THR A 1 291 ? -2.908 -13.443 5.065 1.00 93.00 291 THR A N 1
ATOM 2212 C CA . THR A 1 291 ? -4.182 -12.697 5.137 1.00 93.00 291 THR A CA 1
ATOM 2213 C C . THR A 1 291 ? -4.659 -12.177 3.786 1.00 93.00 291 THR A C 1
ATOM 2215 O O . THR A 1 291 ? -5.832 -11.823 3.649 1.00 93.00 291 THR A O 1
ATOM 2218 N N . LEU A 1 292 ? -3.774 -12.175 2.786 1.00 94.88 292 LEU A N 1
ATOM 2219 C CA . LEU A 1 292 ? -4.029 -11.590 1.481 1.00 94.88 292 LEU A CA 1
ATOM 2220 C C . LEU A 1 292 ? -4.978 -12.465 0.661 1.00 94.88 292 LEU A C 1
ATOM 2222 O O . LEU A 1 292 ? -4.714 -13.640 0.434 1.00 94.88 292 LEU A O 1
ATOM 2226 N N . GLN A 1 293 ? -6.070 -11.869 0.192 1.00 94.75 293 GLN A N 1
ATOM 2227 C CA . GLN A 1 293 ? -7.080 -12.527 -0.642 1.00 94.75 293 GLN A CA 1
ATOM 2228 C C . GLN A 1 293 ? -7.010 -12.066 -2.097 1.00 94.75 293 GLN A C 1
ATOM 2230 O O . GLN A 1 293 ? -7.391 -12.802 -3.001 1.00 94.75 293 GLN A O 1
ATOM 2235 N N . TRP A 1 294 ? -6.550 -10.835 -2.326 1.00 95.62 294 TRP A N 1
ATOM 2236 C CA . TRP A 1 294 ? -6.500 -10.230 -3.647 1.00 95.62 294 TRP A CA 1
ATOM 2237 C C . TRP A 1 294 ? -5.167 -9.521 -3.865 1.00 95.62 294 TRP A C 1
ATOM 2239 O O . TRP A 1 294 ? -4.778 -8.663 -3.069 1.00 95.62 294 TRP A O 1
ATOM 2249 N N . LEU A 1 295 ? -4.498 -9.861 -4.963 1.00 95.62 295 LEU A N 1
ATOM 2250 C CA . LEU A 1 295 ? -3.223 -9.292 -5.381 1.00 95.62 295 LEU A CA 1
ATOM 2251 C C . LEU A 1 295 ? -3.344 -8.797 -6.824 1.00 95.62 295 LEU A C 1
ATOM 2253 O O . LEU A 1 295 ? -3.687 -9.576 -7.711 1.00 95.62 295 LEU A O 1
ATOM 2257 N N . SER A 1 296 ? -3.006 -7.531 -7.058 1.00 96.06 296 SER A N 1
ATOM 2258 C CA . SER A 1 296 ? -2.746 -7.000 -8.397 1.00 96.06 296 SER A CA 1
ATOM 2259 C C . SER A 1 296 ? -1.321 -6.503 -8.492 1.00 96.06 296 SER A C 1
ATOM 2261 O O . SER A 1 296 ? -0.814 -5.836 -7.594 1.00 96.06 296 SER A O 1
ATOM 2263 N N . ILE A 1 297 ? -0.692 -6.871 -9.595 1.00 95.56 297 ILE A N 1
ATOM 2264 C CA . ILE A 1 297 ? 0.685 -6.549 -9.967 1.00 95.56 297 ILE A CA 1
ATOM 2265 C C . ILE A 1 297 ? 0.718 -6.161 -11.449 1.00 95.56 297 ILE A C 1
ATOM 2267 O O . ILE A 1 297 ? 1.659 -6.482 -12.180 1.00 95.56 297 ILE A O 1
ATOM 2271 N N . GLN A 1 298 ? -0.356 -5.540 -11.936 1.00 94.94 298 GLN A N 1
ATOM 2272 C CA . GLN A 1 298 ? -0.508 -5.254 -13.354 1.00 94.94 298 GLN A CA 1
ATOM 2273 C C . GLN A 1 298 ? 0.547 -4.245 -13.820 1.00 94.94 298 GLN A C 1
ATOM 2275 O O . GLN A 1 298 ? 1.112 -3.486 -13.036 1.00 94.94 298 GLN A O 1
ATOM 2280 N N . LYS A 1 299 ? 0.821 -4.238 -15.128 1.00 94.50 299 LYS A N 1
ATOM 2281 C CA . LYS A 1 299 ? 1.728 -3.285 -15.798 1.00 94.50 299 LYS A CA 1
ATOM 2282 C C . LYS A 1 299 ? 3.202 -3.316 -15.358 1.00 94.50 299 LYS A C 1
ATOM 2284 O O . LYS A 1 299 ? 3.996 -2.555 -15.895 1.00 94.50 299 LYS A O 1
ATOM 2289 N N . ASN A 1 300 ? 3.622 -4.249 -14.506 1.00 95.88 300 ASN A N 1
ATOM 2290 C CA . ASN A 1 300 ? 5.039 -4.446 -14.192 1.00 95.88 300 ASN A CA 1
ATOM 2291 C C . ASN A 1 300 ? 5.747 -5.206 -15.329 1.00 95.88 300 ASN A C 1
ATOM 2293 O O . ASN A 1 300 ? 5.728 -6.434 -15.390 1.00 95.88 300 ASN A O 1
ATOM 2297 N N . LYS A 1 301 ? 6.384 -4.471 -16.250 1.00 96.25 301 LYS A N 1
ATOM 2298 C CA . LYS A 1 301 ? 7.034 -5.029 -17.458 1.00 96.25 301 LYS A CA 1
ATOM 2299 C C . LYS A 1 301 ? 8.257 -5.904 -17.166 1.00 96.25 301 LYS A C 1
ATOM 2301 O O . LYS A 1 301 ? 8.698 -6.645 -18.041 1.00 96.25 301 LYS A O 1
ATOM 2306 N N . LYS A 1 302 ? 8.830 -5.782 -15.968 1.00 96.06 302 LYS A N 1
ATOM 2307 C CA . LYS A 1 302 ? 10.047 -6.489 -15.556 1.00 96.06 302 LYS A CA 1
ATOM 2308 C C . LYS A 1 302 ? 9.793 -7.875 -14.963 1.00 96.06 302 LYS A C 1
ATOM 2310 O O . LYS A 1 302 ? 10.761 -8.594 -14.731 1.00 96.06 302 LYS A O 1
ATOM 2315 N N . ILE A 1 303 ? 8.532 -8.255 -14.752 1.00 96.62 303 ILE A N 1
ATOM 2316 C CA . ILE A 1 303 ? 8.173 -9.593 -14.280 1.00 96.62 303 ILE A CA 1
ATOM 2317 C C . ILE A 1 303 ? 8.303 -10.578 -15.445 1.00 96.62 303 ILE A C 1
ATOM 2319 O O . ILE A 1 303 ? 7.637 -10.430 -16.472 1.00 96.62 303 ILE A O 1
ATOM 2323 N N . LYS A 1 304 ? 9.161 -11.585 -15.286 1.00 97.19 304 LYS A N 1
ATOM 2324 C CA . LYS A 1 304 ? 9.382 -12.665 -16.252 1.00 97.19 304 LYS A CA 1
ATOM 2325 C C . LYS A 1 304 ? 8.873 -13.991 -15.681 1.00 97.19 304 LYS A C 1
ATOM 2327 O O . LYS A 1 304 ? 8.000 -14.038 -14.815 1.00 97.19 304 LYS A O 1
ATOM 2332 N N . LEU A 1 305 ? 9.405 -15.096 -16.203 1.00 97.06 305 LEU A N 1
ATOM 2333 C CA . LEU A 1 305 ? 9.009 -16.447 -15.826 1.00 97.06 305 LEU A CA 1
ATOM 2334 C C . LEU A 1 305 ? 9.271 -16.742 -14.340 1.00 97.06 305 LEU A C 1
ATOM 2336 O O . LEU A 1 305 ? 8.408 -17.319 -13.681 1.00 97.06 305 LEU A O 1
ATOM 2340 N N . ASP A 1 306 ? 10.408 -16.298 -13.799 1.00 97.19 306 ASP A N 1
ATOM 2341 C CA . ASP A 1 306 ? 10.774 -16.547 -12.398 1.00 97.19 306 ASP A CA 1
ATOM 2342 C C . ASP A 1 306 ? 9.795 -15.874 -11.424 1.00 97.19 306 ASP A C 1
ATOM 2344 O O . ASP A 1 306 ? 9.361 -16.482 -10.442 1.00 97.19 306 ASP A O 1
ATOM 2348 N N . GLY A 1 307 ? 9.349 -14.652 -11.733 1.00 96.06 307 GLY A N 1
ATOM 2349 C CA . GLY A 1 307 ? 8.315 -13.970 -10.960 1.00 96.06 307 GLY A CA 1
ATOM 2350 C C . GLY A 1 307 ? 6.979 -14.717 -10.968 1.00 96.06 307 GLY A C 1
ATOM 2351 O O . GLY A 1 307 ? 6.345 -14.860 -9.920 1.00 96.06 307 GLY A O 1
ATOM 2352 N N . ILE A 1 308 ? 6.578 -15.278 -12.114 1.00 96.19 308 ILE A N 1
ATOM 2353 C CA . ILE A 1 308 ? 5.358 -16.098 -12.224 1.00 96.19 308 ILE A CA 1
ATOM 2354 C C . ILE A 1 308 ? 5.458 -17.354 -11.347 1.00 96.19 308 ILE A C 1
ATOM 2356 O O . ILE A 1 308 ? 4.492 -17.706 -10.667 1.00 96.19 308 ILE A O 1
ATOM 2360 N N . ILE A 1 309 ? 6.628 -17.998 -11.291 1.00 97.06 309 ILE A N 1
ATOM 2361 C CA . ILE A 1 309 ? 6.866 -19.154 -10.412 1.00 97.06 309 ILE A CA 1
ATOM 2362 C C . ILE A 1 309 ? 6.694 -18.759 -8.937 1.00 97.06 309 ILE A C 1
ATOM 2364 O O . ILE A 1 309 ? 6.055 -19.488 -8.172 1.00 97.06 309 ILE A O 1
ATOM 2368 N N . HIS A 1 310 ? 7.202 -17.593 -8.523 1.00 96.69 310 HIS A N 1
ATOM 2369 C CA . HIS A 1 310 ? 7.009 -17.094 -7.158 1.00 96.69 310 HIS A CA 1
ATOM 2370 C C . HIS A 1 310 ? 5.530 -16.866 -6.811 1.00 96.69 310 HIS A C 1
ATOM 2372 O O . HIS A 1 310 ? 5.106 -17.252 -5.720 1.00 96.69 310 HIS A O 1
ATOM 2378 N N . ILE A 1 311 ? 4.734 -16.319 -7.736 1.00 95.56 311 ILE A N 1
ATOM 2379 C CA . ILE A 1 311 ? 3.281 -16.153 -7.553 1.00 95.56 311 ILE A CA 1
ATOM 2380 C C . ILE A 1 311 ? 2.589 -17.516 -7.454 1.00 95.56 311 ILE A C 1
ATOM 2382 O O . ILE A 1 311 ? 1.773 -17.732 -6.561 1.00 95.56 311 ILE A O 1
ATOM 2386 N N . SER A 1 312 ? 2.932 -18.462 -8.332 1.00 95.62 312 SER A N 1
ATOM 2387 C CA . SER A 1 312 ? 2.353 -19.811 -8.310 1.00 95.62 312 SER A CA 1
ATOM 2388 C C . SER A 1 312 ? 2.591 -20.504 -6.965 1.00 95.62 312 SER A C 1
ATOM 2390 O O . SER A 1 312 ? 1.679 -21.106 -6.395 1.00 95.62 312 SER A O 1
ATOM 2392 N N . ASN A 1 313 ? 3.805 -20.383 -6.424 1.00 93.81 313 ASN A N 1
ATOM 2393 C CA . ASN A 1 313 ? 4.156 -20.936 -5.117 1.00 93.81 313 ASN A CA 1
ATOM 2394 C C . ASN A 1 313 ? 3.404 -20.259 -3.965 1.00 93.81 313 ASN A C 1
ATOM 2396 O O . ASN A 1 313 ? 3.121 -20.913 -2.964 1.00 93.81 313 ASN A O 1
ATOM 2400 N N . PHE A 1 314 ? 3.089 -18.969 -4.098 1.00 94.44 314 PHE A N 1
ATOM 2401 C CA . PHE A 1 314 ? 2.282 -18.234 -3.129 1.00 94.44 314 PHE A CA 1
ATOM 2402 C C . PHE A 1 314 ? 0.821 -18.707 -3.133 1.00 94.44 314 PHE A C 1
ATOM 2404 O O . PHE A 1 314 ? 0.289 -19.005 -2.073 1.00 94.44 314 PHE A O 1
ATOM 2411 N N . VAL A 1 315 ? 0.202 -18.845 -4.311 1.00 92.81 315 VAL A N 1
ATOM 2412 C CA . VAL A 1 315 ? -1.215 -19.246 -4.456 1.00 92.81 315 VAL A CA 1
ATOM 2413 C C . VAL A 1 315 ? -1.466 -20.704 -4.056 1.00 92.81 315 VAL A C 1
ATOM 2415 O O . VAL A 1 315 ? -2.563 -21.049 -3.633 1.00 92.81 315 VAL A O 1
ATOM 2418 N N . THR A 1 316 ? -0.467 -21.576 -4.202 1.00 90.50 316 THR A N 1
ATOM 2419 C CA . THR A 1 316 ? -0.614 -23.014 -3.906 1.00 90.50 316 THR A CA 1
ATOM 2420 C C . THR A 1 316 ? -0.592 -23.329 -2.401 1.00 90.50 316 THR A C 1
ATOM 2422 O O . THR A 1 316 ? -0.927 -24.448 -2.010 1.00 90.50 316 THR A O 1
ATOM 2425 N N . ARG A 1 317 ? -0.160 -22.387 -1.557 1.00 75.00 317 ARG A N 1
ATOM 2426 C CA . ARG A 1 317 ? -0.059 -22.567 -0.101 1.00 75.00 317 ARG A CA 1
ATOM 2427 C C . ARG A 1 317 ? -1.375 -22.284 0.607 1.00 75.00 317 ARG A C 1
ATOM 2429 O O . ARG A 1 317 ? -1.636 -23.016 1.589 1.00 75.00 317 ARG A O 1
#

Organism: NCBI:txid109957

pLDDT: mean 70.06, std 26.14, range [30.47, 97.56]

Secondary structure (DSSP, 8-state):
--HHHHHHHHHHHHHTT--HHHHHHHHHHTTT-HHHHHHHHHHHHHHHHHHTTS------PPP--------------------------------------------PPPP-----------------------------------------------------PPPPPPP-----SS--SS-----------PPPPHHHHHHHHHHHHHHTT----HHHHHHHHHHHHH-S-SS--EEE--S----TTHHHHHHHHHTS-S---EEE-TT----HHHHHHHHHHHHHH----EEE-TT-TT--HHHHHHHHHHHT-

Foldseek 3Di:
DCVVLLVVLLVVVVVVVDDSVLSSVLCVVVVSDSVSSVVVRVVVVVVVVVVVPDDDDDDDDDDDDDDDDDDDDDDDDDDDDDDDDDDDDDDDDDDDDDDDDDDDDDDDDDDDDDDDDDDDDDDDDDDDDDDDDDDDDDDDDDDPDDPDPPDDPDDDDDDDDDDDDDDDDDDDDDDDDDDPPPPPPDPPPPPPQDADFLVRLVVVLVVLCVVLVHDDDVLQVVLSVVCVVPDPDRADAERADPQAACDPSNLSSLLVSLLHQRQHAYYAQENNLDALVSLLSNLVSVLNNVRYNYYHHHPNPRYDPSSVVSVVVSVVD

InterPro domains:
  IPR009060 UBA-like superfamily [SSF46934] (6-44)
  IPR015940 Ubiquitin-associated domain [PF00627] (9-41)
  IPR015940 Ubiquitin-associated domain [PS50030] (1-44)
  IPR015940 Ubiquitin-associated domain [SM00165] (6-43)
  IPR032675 Leucine-rich repeat domain superfamily [G3DSA:3.80.10.10] (223-317)

Sequence (317 aa):
METDGFQVAVNQLVQMGFPANDSRDAIFQSKGDINASVAYLVERQSHQKFERAKPSIAASLPVYTSTNTSVNNNINTNVLARRFSRSHADAIAKPAITMDEKQQFEIGSVETTPQRTRNASATGITAGFKTAALSAASSSSSFSLKKIRADEHQFTLHSPVRQKSSGIPPSGSLSTDGVAAMLSKPPQKSRRVKKYSISEIYPVYGAICAQRDELPVQAIIAQMENQFEQAGSNYLKTLIIPDVVVNSKNIRSLTGLFALNFGLSRLILDDCDIEDTMLGCLMKALSESNTLQWLSIQKNKKIKLDGIIHISNFVTR

Radius of gyration: 37.68 Å; chains: 1; bounding box: 89×104×113 Å